Protein AF-A0A505H5B2-F1 (afdb_monomer_lite)

Foldseek 3Di:
DPDVVVVVVVVVVVVVVVVVVVVVVVVVVVVVVVVVVVVVVVVVVVVVVVVVVVVVVVVVVVVVVLVVVLVVLCPDPQVVLLVVLLVLLVVLLVVVVVLVVVQLVVVLVLLVVLVVPDDVVLLVVLVVLVVLLPVVVLVVLLVVLVVVLVVLLVVLVVVVVVCCVPPPPPPDDPVVVVVSCCVRVVSSVVSVVVSVVSVVVSVVSNVVSVPPCVNVVSQVVSCQAAVHRSSPDDSSDRPDDQFDDPCVVVVSVLSVVSSVCSSVSDGPVSRDQDDRGQTDQLVVGRHDPVSNVSSVVVNVPRVSHVVSPDDPPPPPDDDDDD

Radius of gyration: 45.09 Å; chains: 1; bounding box: 96×120×94 Å

Structure (mmCIF, N/CA/C/O backbone):
data_AF-A0A505H5B2-F1
#
_entry.id   AF-A0A505H5B2-F1
#
loop_
_atom_site.group_PDB
_atom_site.id
_atom_site.type_symbol
_atom_site.label_atom_id
_atom_site.label_alt_id
_atom_site.label_comp_id
_atom_site.label_asym_id
_atom_site.label_entity_id
_atom_site.label_seq_id
_atom_site.pdbx_PDB_ins_code
_atom_site.Cartn_x
_atom_site.Cartn_y
_atom_site.Cartn_z
_atom_site.occupancy
_atom_site.B_iso_or_equiv
_atom_site.auth_seq_id
_atom_site.auth_comp_id
_atom_site.auth_asym_id
_atom_site.auth_atom_id
_atom_site.pdbx_PDB_model_num
ATOM 1 N N . MET A 1 1 ? 22.032 97.135 46.145 1.00 54.41 1 MET A N 1
ATOM 2 C CA . MET A 1 1 ? 21.603 96.008 45.286 1.00 54.41 1 MET A CA 1
ATOM 3 C C . MET A 1 1 ? 21.346 94.733 46.110 1.00 54.41 1 MET A C 1
ATOM 5 O O . MET A 1 1 ? 21.994 93.730 45.866 1.00 54.41 1 MET A O 1
ATOM 9 N N . SER A 1 2 ? 20.424 94.726 47.089 1.00 53.97 2 SER A N 1
ATOM 10 C CA . SER A 1 2 ? 20.108 93.497 47.865 1.00 53.97 2 SER A CA 1
ATOM 11 C C . SER A 1 2 ? 18.613 93.160 47.985 1.00 53.97 2 SER A C 1
ATOM 13 O O . SER A 1 2 ? 18.275 92.094 48.484 1.00 53.97 2 SER A O 1
ATOM 15 N N . ASN A 1 3 ? 17.706 94.016 47.499 1.00 57.47 3 ASN A N 1
ATOM 16 C CA . ASN A 1 3 ? 16.265 93.850 47.739 1.00 57.47 3 ASN A CA 1
ATOM 17 C C . ASN A 1 3 ? 15.549 93.029 46.640 1.00 57.47 3 ASN A C 1
ATOM 19 O O . ASN A 1 3 ? 14.640 92.256 46.931 1.00 57.47 3 ASN A O 1
ATOM 23 N N . GLU A 1 4 ? 15.996 93.108 45.382 1.00 56.88 4 GLU A N 1
ATOM 24 C CA . GLU A 1 4 ? 15.405 92.304 44.293 1.00 56.88 4 GLU A CA 1
ATOM 25 C C . GLU A 1 4 ? 15.894 90.852 44.285 1.00 56.88 4 GLU A C 1
ATOM 27 O O . GLU A 1 4 ? 15.121 89.939 43.999 1.00 56.88 4 GLU A O 1
ATOM 32 N N . TYR A 1 5 ? 17.137 90.616 44.711 1.00 57.41 5 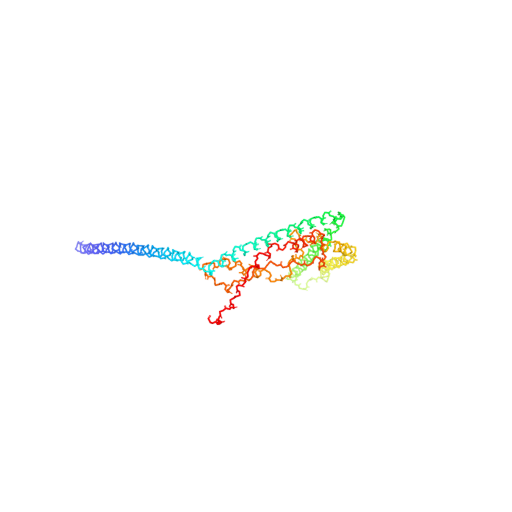TYR A N 1
ATOM 33 C CA . TYR A 1 5 ? 17.696 89.268 44.833 1.00 57.41 5 TYR A CA 1
ATOM 34 C C . TYR A 1 5 ? 16.990 88.450 45.929 1.00 57.41 5 TYR A C 1
ATOM 36 O O . TYR A 1 5 ? 16.749 87.257 45.764 1.00 57.41 5 TYR A O 1
ATOM 44 N N . PHE A 1 6 ? 16.576 89.102 47.022 1.00 62.81 6 PHE A N 1
ATOM 45 C CA . PHE A 1 6 ? 15.857 88.452 48.120 1.00 62.81 6 PHE A CA 1
ATOM 46 C C . PHE A 1 6 ? 14.419 88.066 47.734 1.00 62.81 6 PHE A C 1
ATOM 48 O O . PHE A 1 6 ? 13.949 86.985 48.083 1.00 62.81 6 PHE A O 1
ATOM 55 N N . LYS A 1 7 ? 13.727 88.906 46.950 1.00 66.56 7 LYS A N 1
ATOM 56 C CA . LYS A 1 7 ? 12.406 88.566 46.392 1.00 66.56 7 LYS A CA 1
ATOM 57 C C . LYS A 1 7 ? 12.480 87.443 45.357 1.00 66.56 7 LYS A C 1
ATOM 59 O O . LYS A 1 7 ? 11.612 86.574 45.359 1.00 66.56 7 LYS A O 1
ATOM 64 N N . ALA A 1 8 ? 13.507 87.441 44.506 1.00 63.06 8 ALA A N 1
ATOM 65 C CA . ALA A 1 8 ? 13.718 86.374 43.533 1.00 63.06 8 ALA A CA 1
ATOM 66 C C . ALA A 1 8 ? 14.018 85.033 44.223 1.00 63.06 8 ALA A C 1
ATOM 68 O O . ALA A 1 8 ? 13.376 84.039 43.898 1.00 63.06 8 ALA A O 1
ATOM 69 N N . MET A 1 9 ? 14.898 85.012 45.234 1.00 63.00 9 MET A N 1
ATOM 70 C CA . MET A 1 9 ? 15.177 83.794 46.010 1.00 63.00 9 MET A CA 1
ATOM 71 C C . MET A 1 9 ? 13.943 83.263 46.742 1.00 63.00 9 MET A C 1
ATOM 73 O O . MET A 1 9 ? 13.649 82.077 46.639 1.00 63.00 9 MET A O 1
ATOM 77 N N . LYS A 1 10 ? 13.162 84.130 47.397 1.00 70.56 10 LYS A N 1
ATOM 78 C CA . LYS A 1 10 ? 11.960 83.698 48.125 1.00 70.56 10 LYS A CA 1
ATOM 79 C C . LYS A 1 10 ? 10.877 83.118 47.204 1.00 70.56 10 LYS A C 1
ATOM 81 O O . LYS A 1 10 ? 10.153 82.210 47.597 1.00 70.56 10 LYS A O 1
ATOM 86 N N . ASN A 1 11 ? 10.768 83.616 45.971 1.00 70.25 11 ASN A N 1
ATOM 87 C CA . ASN A 1 11 ? 9.857 83.044 44.977 1.00 70.25 11 ASN A CA 1
ATOM 88 C C . ASN A 1 11 ? 10.351 81.696 44.433 1.00 70.25 11 ASN A C 1
ATOM 90 O O . ASN A 1 11 ? 9.527 80.822 44.178 1.00 70.25 11 ASN A O 1
ATOM 94 N N . VAL A 1 12 ? 11.665 81.513 44.275 1.00 67.75 12 VAL A N 1
ATOM 95 C CA . VAL A 1 12 ? 12.252 80.233 43.846 1.00 67.75 12 VAL A CA 1
ATOM 96 C C . VAL A 1 12 ? 12.084 79.162 44.924 1.00 67.75 12 VAL A C 1
ATOM 98 O O . VAL A 1 12 ? 11.691 78.047 44.604 1.00 67.75 12 VAL A O 1
ATOM 101 N N . GLU A 1 13 ? 12.298 79.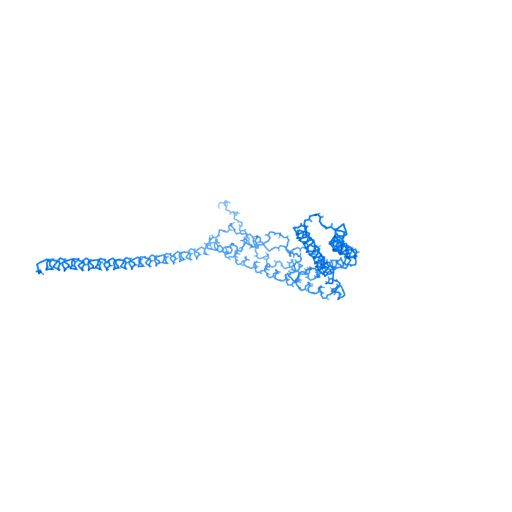509 46.193 1.00 70.50 13 GLU A N 1
ATOM 102 C CA . GLU A 1 13 ? 12.113 78.602 47.333 1.00 70.50 13 GLU A CA 1
ATOM 103 C C . GLU A 1 13 ? 10.645 78.159 47.459 1.00 70.50 13 GLU A C 1
ATOM 105 O O . GLU A 1 13 ? 10.359 76.964 47.532 1.00 70.50 13 GLU A O 1
ATOM 110 N N . ARG A 1 14 ? 9.700 79.096 47.302 1.00 72.00 14 ARG A N 1
ATOM 111 C CA . ARG A 1 14 ? 8.258 78.797 47.294 1.00 72.00 14 ARG A CA 1
ATOM 112 C C . ARG A 1 14 ? 7.841 77.900 46.123 1.00 72.00 14 ARG A C 1
ATOM 114 O O . ARG A 1 14 ? 7.031 76.999 46.300 1.00 72.00 14 ARG A O 1
ATOM 121 N N . LEU A 1 15 ? 8.404 78.116 44.931 1.00 68.25 15 LEU A N 1
ATOM 122 C CA . LEU A 1 15 ? 8.159 77.259 43.763 1.00 68.25 15 LEU A CA 1
ATOM 123 C C . LEU A 1 15 ? 8.806 75.873 43.918 1.00 68.25 15 LEU A C 1
ATOM 125 O O . LEU A 1 15 ? 8.265 74.879 43.427 1.00 68.25 15 LEU A O 1
ATOM 129 N N . SER A 1 16 ? 9.944 75.775 44.612 1.00 69.12 16 SER A N 1
ATOM 130 C CA . SER A 1 16 ? 10.556 74.482 44.935 1.00 69.12 16 SER A CA 1
ATOM 131 C C . SER A 1 16 ? 9.753 73.698 45.971 1.00 69.12 16 SER A C 1
ATOM 133 O O . SER A 1 16 ? 9.625 72.486 45.841 1.00 69.12 16 SER A O 1
ATOM 135 N N . GLU A 1 17 ? 9.148 74.379 46.946 1.00 75.19 17 GLU A N 1
ATOM 136 C CA . GLU A 1 17 ? 8.265 73.752 47.932 1.00 75.19 17 GLU A CA 1
ATOM 137 C C . GLU A 1 17 ? 6.956 73.282 47.283 1.00 75.19 17 GLU A C 1
ATOM 139 O O . GLU A 1 17 ? 6.598 72.114 47.421 1.00 75.19 17 GLU A O 1
ATOM 144 N N . GLU A 1 18 ? 6.305 74.128 46.474 1.00 74.50 18 GLU A N 1
ATOM 145 C CA . GLU A 1 18 ? 5.085 73.757 45.736 1.00 74.50 18 GLU A CA 1
ATOM 146 C C . GLU A 1 18 ? 5.336 72.575 44.775 1.00 74.50 18 GLU A C 1
ATOM 148 O O . GLU A 1 18 ? 4.510 71.667 44.666 1.00 74.50 18 GLU A O 1
ATOM 153 N N . SER A 1 19 ? 6.495 72.527 44.106 1.00 62.69 19 SER A N 1
ATOM 154 C CA . SER A 1 19 ? 6.847 71.395 43.233 1.00 62.69 19 SER A CA 1
ATOM 155 C C . SER A 1 19 ? 7.227 70.126 44.006 1.00 62.69 19 SER A C 1
ATOM 157 O O . SER A 1 19 ? 6.889 69.024 43.565 1.00 62.69 19 SER A O 1
ATOM 159 N N . ALA A 1 20 ? 7.871 70.243 45.171 1.00 70.38 20 ALA A N 1
ATOM 160 C CA . ALA A 1 20 ? 8.159 69.104 46.041 1.00 70.38 20 ALA A CA 1
ATOM 161 C C . ALA A 1 20 ? 6.875 68.483 46.617 1.00 70.38 20 ALA A C 1
ATOM 163 O O . ALA A 1 20 ? 6.750 67.255 46.649 1.00 70.38 20 ALA A O 1
ATOM 164 N N . GLU A 1 21 ? 5.897 69.305 47.003 1.00 74.50 21 GLU A N 1
ATOM 165 C CA . GLU A 1 21 ? 4.582 68.841 47.459 1.00 74.50 21 GLU A CA 1
ATOM 166 C C . GLU A 1 21 ? 3.800 68.149 46.334 1.00 74.50 21 GLU A C 1
ATOM 168 O O . GLU A 1 21 ? 3.291 67.042 46.533 1.00 74.50 21 GLU A O 1
ATOM 173 N N . GLN A 1 22 ? 3.796 68.714 45.122 1.00 67.00 22 GLN A N 1
ATOM 174 C CA . GLN A 1 22 ? 3.167 68.080 43.957 1.00 67.00 22 GLN A CA 1
ATOM 175 C C . GLN A 1 22 ? 3.803 66.726 43.611 1.00 67.00 22 GLN A C 1
ATOM 177 O O . GLN A 1 22 ? 3.098 65.759 43.318 1.00 67.00 22 GLN A O 1
ATOM 182 N N . LEU A 1 23 ? 5.132 66.606 43.686 1.00 64.88 23 LEU A N 1
ATOM 183 C CA . LEU A 1 23 ? 5.825 65.333 43.460 1.00 64.88 23 LEU A CA 1
ATOM 184 C C . LEU A 1 23 ? 5.530 64.302 44.558 1.00 64.88 23 LEU A C 1
ATOM 186 O O . LEU A 1 23 ? 5.417 63.106 44.268 1.00 64.88 23 LEU A O 1
ATOM 190 N N . ALA A 1 24 ? 5.387 64.735 45.812 1.00 71.94 24 ALA A N 1
ATOM 191 C CA . ALA A 1 24 ? 4.989 63.862 46.912 1.00 71.94 24 ALA A CA 1
ATOM 192 C C . ALA A 1 24 ? 3.551 63.346 46.731 1.00 71.94 24 ALA A C 1
ATOM 194 O O . ALA A 1 24 ? 3.287 62.159 46.954 1.00 71.94 24 ALA A O 1
ATOM 195 N N . GLU A 1 25 ? 2.642 64.198 46.259 1.00 69.75 25 GLU A N 1
ATOM 196 C CA . GLU A 1 25 ? 1.255 63.836 45.975 1.00 69.75 25 GLU A CA 1
ATOM 197 C C . GLU A 1 25 ? 1.137 62.883 44.777 1.00 69.75 25 GLU A C 1
ATOM 199 O O . GLU A 1 25 ? 0.499 61.835 44.894 1.00 69.75 25 GLU A O 1
ATOM 204 N N . ILE A 1 26 ? 1.853 63.143 43.676 1.00 64.38 26 ILE A N 1
ATOM 205 C CA . ILE A 1 26 ? 1.931 62.231 42.520 1.00 64.38 26 ILE A CA 1
ATOM 206 C C . ILE A 1 26 ? 2.481 60.861 42.943 1.00 64.38 26 ILE A C 1
ATOM 208 O O . ILE A 1 26 ? 1.931 59.821 42.572 1.00 64.38 26 ILE A O 1
ATOM 212 N N . ASN A 1 27 ? 3.531 60.828 43.771 1.00 65.25 27 ASN A N 1
ATOM 213 C CA . ASN A 1 27 ? 4.079 59.576 44.298 1.00 65.25 27 ASN A CA 1
ATOM 214 C C . ASN A 1 27 ? 3.091 58.834 45.206 1.00 65.25 27 ASN A C 1
ATOM 216 O O . ASN A 1 27 ? 3.052 57.600 45.199 1.00 65.25 27 ASN A O 1
ATOM 220 N N . ARG A 1 28 ? 2.275 59.554 45.981 1.00 71.00 28 ARG A N 1
ATOM 221 C CA . ARG A 1 28 ? 1.236 58.960 46.830 1.00 71.00 28 ARG A CA 1
ATOM 222 C C . ARG A 1 28 ? 0.101 58.373 45.992 1.00 71.00 28 ARG A C 1
ATOM 224 O O . ARG A 1 28 ? -0.291 57.234 46.236 1.00 71.00 28 ARG A O 1
ATOM 231 N N . VAL A 1 29 ? -0.371 59.096 44.978 1.00 69.00 29 VAL A N 1
ATOM 232 C CA . VAL A 1 29 ? -1.408 58.629 44.045 1.00 69.00 29 VAL A CA 1
ATOM 233 C C . VAL A 1 29 ? -0.922 57.414 43.250 1.00 69.00 29 VAL A C 1
ATOM 235 O O . VAL A 1 29 ? -1.633 56.416 43.167 1.00 69.00 29 VAL A O 1
ATOM 238 N N . ASN A 1 30 ? 0.322 57.419 42.762 1.00 64.62 30 ASN A N 1
ATOM 239 C CA . ASN A 1 30 ? 0.908 56.268 42.067 1.00 64.62 30 ASN A CA 1
ATOM 240 C C . ASN A 1 30 ? 1.040 55.032 42.971 1.00 64.62 30 ASN A C 1
ATOM 242 O O . ASN A 1 30 ? 0.767 53.915 42.525 1.00 64.62 30 ASN A O 1
ATOM 246 N N . LYS A 1 31 ? 1.402 55.204 44.251 1.00 68.06 31 LYS A N 1
ATOM 247 C CA . LYS A 1 31 ? 1.419 54.109 45.240 1.00 68.06 31 LYS A CA 1
ATOM 248 C C . LYS A 1 31 ? 0.018 53.558 45.522 1.00 68.06 31 LYS A C 1
ATOM 250 O O . LYS A 1 31 ? -0.153 52.348 45.609 1.00 68.06 31 LYS A O 1
ATOM 255 N N . ILE A 1 32 ? -0.991 54.421 45.623 1.00 70.56 32 ILE A N 1
ATOM 256 C CA . ILE A 1 32 ? -2.383 53.995 45.828 1.00 70.56 32 ILE A CA 1
ATOM 257 C C . ILE A 1 32 ? -2.900 53.245 44.594 1.00 70.56 32 ILE A C 1
ATOM 259 O O . ILE A 1 32 ? -3.467 52.166 44.740 1.00 70.56 32 ILE A O 1
ATOM 263 N N . ASN A 1 33 ? -2.629 53.747 43.388 1.00 65.12 33 ASN A N 1
ATOM 264 C CA . ASN A 1 33 ? -3.027 53.097 42.138 1.00 65.12 33 ASN A CA 1
ATOM 265 C C . ASN A 1 33 ? -2.322 51.748 41.939 1.00 65.12 33 ASN A C 1
ATOM 267 O O . ASN A 1 33 ? -2.952 50.784 41.518 1.00 65.12 33 ASN A O 1
ATOM 271 N N . THR A 1 34 ? -1.035 51.636 42.281 1.00 68.06 34 THR A N 1
ATOM 272 C CA . THR A 1 34 ? -0.310 50.353 42.207 1.00 68.06 34 THR A CA 1
ATOM 273 C C . THR A 1 34 ? -0.827 49.340 43.225 1.00 68.06 34 THR A C 1
ATOM 275 O O . THR A 1 34 ? -1.055 48.192 42.856 1.00 68.06 34 THR A O 1
ATOM 278 N N . VAL A 1 35 ? -1.098 49.746 44.469 1.00 69.38 35 VAL A N 1
ATOM 279 C CA . VAL A 1 35 ? -1.713 48.863 45.476 1.00 69.38 35 VAL A CA 1
ATOM 280 C C . VAL A 1 35 ? -3.134 48.458 45.073 1.00 69.38 35 VAL A C 1
ATOM 282 O O . VAL A 1 35 ? -3.480 47.286 45.196 1.00 69.38 35 VAL A O 1
ATOM 285 N N . ALA A 1 36 ? -3.937 49.378 44.534 1.00 71.19 36 ALA A N 1
ATOM 286 C CA . ALA A 1 36 ? -5.279 49.085 44.033 1.00 71.19 36 ALA A CA 1
ATOM 287 C C . ALA A 1 36 ? -5.247 48.119 42.838 1.00 71.19 36 ALA A C 1
ATOM 289 O O . ALA A 1 36 ? -6.028 47.172 42.804 1.00 71.19 36 ALA A O 1
ATOM 290 N N . ASN A 1 37 ? -4.303 48.290 41.908 1.00 73.50 37 ASN A N 1
ATOM 291 C CA . ASN A 1 37 ? -4.116 47.390 40.768 1.00 73.50 37 ASN A CA 1
ATOM 292 C C . ASN A 1 37 ? -3.637 45.999 41.203 1.00 73.50 37 ASN A C 1
ATOM 294 O O . ASN A 1 37 ? -4.123 45.000 40.682 1.00 73.50 37 ASN A O 1
ATOM 298 N N . VAL A 1 38 ? -2.730 45.907 42.183 1.00 74.06 38 VAL A N 1
ATOM 299 C CA . VAL A 1 38 ? -2.294 44.620 42.754 1.00 74.06 38 VAL A CA 1
ATOM 300 C C . VAL A 1 38 ? -3.439 43.947 43.514 1.00 74.06 38 VAL A C 1
ATOM 302 O O . VAL A 1 38 ? -3.655 42.750 43.347 1.00 74.06 38 VAL A O 1
ATOM 305 N N . ALA A 1 39 ? -4.221 44.693 44.296 1.00 72.25 39 ALA A N 1
ATOM 306 C CA . ALA A 1 39 ? -5.394 44.161 44.989 1.00 72.25 39 ALA A CA 1
ATOM 307 C C . ALA A 1 39 ? -6.479 43.689 44.005 1.00 72.25 39 ALA A C 1
ATOM 309 O O . ALA A 1 39 ? -7.057 42.620 44.197 1.00 72.25 39 ALA A O 1
ATOM 310 N N . ALA A 1 40 ? -6.715 44.436 42.923 1.00 73.25 40 ALA A N 1
ATOM 311 C CA . ALA A 1 40 ? -7.606 44.033 41.839 1.00 73.25 40 ALA A CA 1
ATOM 312 C C . ALA A 1 40 ? -7.088 42.775 41.125 1.00 73.25 40 ALA A C 1
ATOM 314 O O . ALA A 1 40 ? -7.862 41.848 40.903 1.00 73.25 40 ALA A O 1
ATOM 315 N N . ALA A 1 41 ? -5.782 42.688 40.850 1.00 74.56 41 ALA A N 1
ATOM 316 C CA . ALA A 1 41 ? -5.158 41.510 40.252 1.00 74.56 41 ALA A CA 1
ATOM 317 C C . ALA A 1 41 ? -5.276 40.272 41.158 1.00 74.56 41 ALA A C 1
ATOM 319 O O . ALA A 1 41 ? -5.675 39.210 40.686 1.00 74.56 41 ALA A O 1
ATOM 320 N N . VAL A 1 42 ? -5.022 40.404 42.464 1.00 80.25 42 VAL A N 1
ATOM 321 C CA . VAL A 1 42 ? -5.166 39.312 43.447 1.00 80.25 42 VAL A CA 1
ATOM 322 C C . VAL A 1 42 ? -6.628 38.888 43.619 1.00 80.25 42 VAL A C 1
ATOM 324 O O . VAL A 1 42 ? -6.919 37.699 43.734 1.00 80.25 42 VAL A O 1
ATOM 327 N N . ASN A 1 43 ? -7.574 39.828 43.607 1.00 78.56 43 ASN A N 1
ATOM 328 C CA . ASN A 1 43 ? -8.996 39.486 43.645 1.00 78.56 43 ASN A CA 1
ATOM 329 C C . ASN A 1 43 ? -9.449 38.809 42.346 1.00 78.56 43 ASN A C 1
ATOM 331 O O . ASN A 1 43 ? -10.180 37.823 42.406 1.00 78.56 43 ASN A O 1
ATOM 335 N N . SER A 1 44 ? -8.969 39.274 41.189 1.00 79.19 44 SER A N 1
ATOM 336 C CA . SER A 1 44 ? -9.259 38.646 39.897 1.00 79.19 44 SER A CA 1
ATOM 337 C C . SER A 1 44 ? -8.670 37.235 39.800 1.00 79.19 44 SER A C 1
ATOM 339 O O . SER A 1 44 ? -9.352 36.324 39.346 1.00 79.19 44 SER A O 1
ATOM 341 N N . SER A 1 45 ? -7.455 37.004 40.314 1.00 77.94 45 SER A N 1
ATOM 342 C CA . SER A 1 45 ? -6.834 35.677 40.303 1.00 77.94 45 SER A CA 1
ATOM 343 C C . SER A 1 45 ? -7.546 34.704 41.239 1.00 77.94 45 SER A C 1
ATOM 345 O O . SER A 1 45 ? -7.747 33.550 40.874 1.00 77.94 45 SER A O 1
ATOM 347 N N . ARG A 1 46 ? -8.012 35.168 42.407 1.00 82.88 46 ARG A N 1
ATOM 348 C CA . ARG A 1 46 ? -8.874 34.374 43.297 1.00 82.88 46 ARG A CA 1
ATOM 349 C C . ARG A 1 46 ? -10.208 34.029 42.645 1.00 82.88 46 ARG A C 1
ATOM 351 O O . ARG A 1 46 ? -10.658 32.899 42.779 1.00 82.88 46 ARG A O 1
ATOM 358 N N . GLN A 1 47 ? -10.828 34.968 41.933 1.00 82.31 47 GLN A N 1
ATOM 359 C CA . GLN A 1 47 ? -12.065 34.699 41.198 1.00 82.31 47 GLN A CA 1
ATOM 360 C C . GLN A 1 47 ? -11.853 33.664 40.090 1.00 82.31 47 GLN A C 1
ATOM 362 O O . GLN A 1 47 ? -12.647 32.736 39.987 1.00 82.31 47 GLN A O 1
ATOM 367 N N . VAL A 1 48 ? -10.763 33.765 39.323 1.00 87.56 48 VAL A N 1
ATOM 368 C CA . VAL A 1 48 ? -10.413 32.772 38.293 1.00 87.56 48 VAL A CA 1
ATOM 369 C C . VAL A 1 48 ? -10.125 31.403 38.912 1.00 87.56 48 VAL A C 1
ATOM 371 O O . VAL A 1 48 ? -10.607 30.399 38.401 1.00 87.56 48 VAL A O 1
ATOM 374 N N . ALA A 1 49 ? -9.392 31.346 40.028 1.00 85.50 49 ALA A N 1
ATOM 375 C CA . ALA A 1 49 ? -9.108 30.091 40.724 1.00 85.50 49 ALA A CA 1
ATOM 376 C C . ALA A 1 49 ? -10.387 29.427 41.259 1.00 85.50 49 ALA A C 1
ATOM 378 O O . ALA A 1 49 ? -10.585 28.236 41.048 1.00 85.50 49 ALA A O 1
ATOM 379 N N . MET A 1 50 ? -11.290 30.202 41.870 1.00 87.06 50 MET A N 1
ATOM 380 C CA . MET A 1 50 ? -12.587 29.692 42.332 1.00 87.06 50 MET A CA 1
ATOM 381 C C . MET A 1 50 ? -13.472 29.223 41.169 1.00 87.06 50 MET A C 1
ATOM 383 O O . MET A 1 50 ? -14.136 28.200 41.289 1.00 87.06 50 MET A O 1
ATOM 387 N N . GLN A 1 51 ? -13.479 29.933 40.036 1.00 88.88 51 GLN A N 1
ATOM 388 C CA . GLN A 1 51 ? -14.206 29.497 38.836 1.00 88.88 51 GLN A CA 1
ATOM 389 C C . GLN A 1 51 ? -13.622 28.207 38.250 1.00 88.88 51 GLN A C 1
ATOM 391 O O . GLN A 1 51 ? -14.375 27.328 37.837 1.00 88.88 51 GLN A O 1
ATOM 396 N N . ALA A 1 52 ? -12.294 28.076 38.227 1.00 89.25 52 ALA A N 1
ATOM 397 C CA . ALA A 1 52 ? -11.627 26.865 37.765 1.00 89.25 52 ALA A CA 1
ATOM 398 C C . ALA A 1 52 ? -11.959 25.662 38.662 1.00 89.25 52 ALA A C 1
ATOM 400 O O . ALA A 1 52 ? -12.290 24.599 38.145 1.00 89.25 52 ALA A O 1
ATOM 401 N N . GLU A 1 53 ? -11.948 25.850 39.984 1.00 90.56 53 GLU A N 1
ATOM 402 C CA . GLU A 1 53 ? -12.318 24.817 40.957 1.00 90.56 53 GLU A CA 1
ATOM 403 C C . GLU A 1 53 ? -13.793 24.407 40.822 1.00 90.56 53 GLU A C 1
ATOM 405 O O . GLU A 1 53 ? -14.110 23.219 40.812 1.00 90.56 53 GLU A O 1
ATOM 410 N N . GLN A 1 54 ? -14.706 25.368 40.641 1.00 90.75 54 GLN A N 1
ATOM 411 C CA . GLN A 1 54 ? -16.121 25.074 40.384 1.00 90.75 54 GLN A CA 1
ATOM 412 C C . GLN A 1 54 ? -16.311 24.260 39.104 1.00 90.75 54 GLN A C 1
ATOM 414 O O . GLN A 1 54 ? -17.034 23.266 39.111 1.00 90.75 54 GLN A O 1
ATOM 419 N N . LEU A 1 55 ? -15.622 24.635 38.027 1.00 92.88 55 LEU A N 1
ATOM 420 C CA . LEU A 1 55 ? -15.698 23.931 36.752 1.00 92.88 55 LEU A CA 1
ATOM 421 C C . LEU A 1 55 ? -15.097 22.519 36.834 1.00 92.88 55 LEU A C 1
ATOM 423 O O . LEU A 1 55 ? -15.586 21.593 36.187 1.00 92.88 55 LEU A O 1
ATOM 427 N N . GLU A 1 56 ? -14.055 22.327 37.640 1.00 91.31 56 GLU A N 1
ATOM 428 C CA . GLU A 1 56 ? -13.485 21.006 37.903 1.00 91.31 56 GLU A CA 1
ATOM 429 C C . GLU A 1 56 ? -14.454 20.117 38.693 1.00 91.31 56 GLU A C 1
ATOM 431 O O . GLU A 1 56 ? -14.690 18.970 38.310 1.00 91.31 56 GLU A O 1
ATOM 436 N N . LEU A 1 57 ? -15.095 20.659 39.732 1.00 92.94 57 LEU A N 1
ATOM 437 C CA . LEU A 1 57 ? -16.131 19.951 40.489 1.00 92.94 57 LEU A CA 1
ATOM 438 C C . LEU A 1 57 ? -17.340 19.591 39.615 1.00 92.94 57 LEU A C 1
ATOM 440 O O . LEU A 1 57 ? -17.884 18.492 39.736 1.00 92.94 57 LEU A O 1
ATOM 444 N N . GLU A 1 58 ? -17.761 20.487 38.721 1.00 92.44 58 GLU A N 1
ATOM 445 C CA . GLU A 1 58 ? -18.831 20.215 37.756 1.00 92.44 58 GLU A CA 1
ATOM 446 C C . GLU A 1 58 ? -18.458 19.080 36.797 1.00 92.44 58 GLU A C 1
ATOM 448 O O . GLU A 1 58 ? -19.269 18.181 36.568 1.00 92.44 58 GLU A O 1
ATOM 453 N N . ARG A 1 59 ? -17.218 19.060 36.293 1.00 90.75 59 ARG A N 1
ATOM 454 C CA . ARG A 1 59 ? -16.718 17.959 35.455 1.00 90.75 59 ARG A CA 1
ATOM 455 C C . ARG A 1 59 ? -16.722 16.629 36.200 1.00 90.75 59 ARG A C 1
ATOM 457 O O . ARG A 1 59 ? -17.241 15.652 35.665 1.00 90.75 59 ARG A O 1
ATOM 464 N N . GLN A 1 60 ? -16.218 16.603 37.434 1.00 93.38 60 GLN A N 1
ATOM 465 C CA . GLN A 1 60 ? -16.197 15.388 38.256 1.00 93.38 60 GLN A CA 1
ATOM 466 C C . GLN A 1 60 ? -17.611 14.851 38.513 1.00 93.38 60 GLN A C 1
ATOM 468 O O . GLN A 1 60 ? -17.846 13.646 38.415 1.00 93.38 60 GLN A O 1
ATOM 473 N N . ARG A 1 61 ? -18.583 15.732 38.790 1.00 91.81 61 ARG A N 1
ATOM 474 C CA . ARG A 1 61 ? -19.992 15.335 38.947 1.00 91.81 61 ARG A CA 1
ATOM 475 C C . ARG A 1 61 ? -20.572 14.775 37.651 1.00 91.81 61 ARG A C 1
ATOM 477 O O . ARG A 1 61 ? -21.172 13.705 37.679 1.00 91.81 61 ARG A O 1
ATOM 484 N N . ALA A 1 62 ? -20.339 15.443 36.522 1.00 89.38 62 ALA A N 1
ATOM 485 C CA . ALA A 1 62 ? -20.812 14.985 35.217 1.00 89.38 62 ALA A CA 1
ATOM 486 C C . ALA A 1 62 ? -20.190 13.639 34.798 1.00 89.38 62 ALA A C 1
ATOM 488 O O . ALA A 1 62 ? -20.816 12.850 34.092 1.00 89.38 62 ALA A O 1
ATOM 489 N N . GLU A 1 63 ? -18.951 13.352 35.200 1.00 88.81 63 GLU A N 1
ATOM 490 C CA . GLU A 1 63 ? -18.314 12.044 35.000 1.00 88.81 63 GLU A CA 1
ATOM 491 C C . GLU A 1 63 ? -18.918 10.968 35.909 1.00 88.81 63 GLU A C 1
ATOM 493 O O . GLU A 1 63 ? -19.270 9.891 35.428 1.00 88.81 63 GLU A O 1
ATOM 498 N N . ALA A 1 64 ? -19.116 11.264 37.197 1.00 90.81 64 ALA A N 1
ATOM 499 C CA . ALA A 1 64 ? -19.745 10.338 38.137 1.00 90.81 64 ALA A CA 1
ATOM 500 C C . ALA A 1 64 ? -21.183 9.977 37.723 1.00 90.81 64 ALA A C 1
ATOM 502 O O . ALA A 1 64 ? -21.560 8.804 37.750 1.00 90.81 64 ALA A O 1
ATOM 503 N N . GLU A 1 65 ? -21.970 10.962 37.280 1.00 90.62 65 GLU A N 1
ATOM 504 C CA . GLU A 1 65 ? -23.322 10.747 36.757 1.00 90.62 65 GLU A CA 1
ATOM 505 C C . GLU A 1 65 ? -23.315 9.888 35.491 1.00 90.62 65 GLU A C 1
ATOM 507 O O . GLU A 1 65 ? -24.107 8.949 35.389 1.00 90.62 65 GLU A O 1
ATOM 512 N N . ARG A 1 66 ? -22.390 10.141 34.555 1.00 87.25 66 ARG A N 1
ATOM 513 C CA . ARG A 1 66 ? -22.232 9.313 33.350 1.00 87.25 66 ARG A CA 1
ATOM 514 C C . ARG A 1 66 ? -21.883 7.868 33.693 1.00 87.25 66 ARG A C 1
ATOM 516 O O . ARG A 1 66 ? -22.520 6.948 33.181 1.00 87.25 66 ARG A O 1
ATOM 523 N N . HIS A 1 67 ? -20.933 7.648 34.601 1.00 88.44 67 HIS A N 1
ATOM 524 C CA . HIS A 1 67 ? -20.582 6.302 35.058 1.00 88.44 67 HIS A CA 1
ATOM 525 C C . HIS A 1 67 ? -21.760 5.591 35.727 1.00 88.44 67 HIS A C 1
ATOM 527 O O . HIS A 1 67 ? -21.991 4.407 35.470 1.00 88.44 67 HIS A O 1
ATOM 533 N N . TYR A 1 68 ? -22.534 6.309 36.543 1.00 90.38 68 TYR A N 1
ATOM 534 C CA . TYR A 1 68 ? -23.738 5.767 37.158 1.00 90.38 68 TYR A CA 1
ATOM 535 C C . TYR A 1 68 ? -24.779 5.367 36.103 1.00 90.38 68 TYR A C 1
ATOM 537 O O . TYR A 1 68 ? -25.229 4.219 36.107 1.00 90.38 68 TYR A O 1
ATOM 545 N N . GLN A 1 69 ? -25.102 6.255 35.157 1.00 89.06 69 GLN A N 1
ATOM 546 C CA . GLN A 1 69 ? -26.048 5.978 34.069 1.00 89.06 69 GLN A CA 1
ATOM 547 C C . GLN A 1 69 ? -25.625 4.764 33.239 1.00 89.06 69 GLN A C 1
ATOM 549 O O . GLN A 1 69 ? -26.440 3.875 32.995 1.00 89.06 69 GLN A O 1
ATOM 554 N N . LEU A 1 70 ? -24.342 4.673 32.885 1.00 88.75 70 LEU A N 1
ATOM 555 C CA . LEU A 1 70 ? -23.795 3.524 32.169 1.00 88.75 70 LEU A CA 1
ATOM 556 C C . LEU A 1 70 ? -23.928 2.233 32.989 1.00 88.75 70 LEU A C 1
ATOM 558 O O . LEU A 1 70 ? -24.355 1.206 32.462 1.00 88.75 70 LEU A O 1
ATOM 562 N N . SER A 1 71 ? -23.603 2.268 34.285 1.00 88.88 71 SER A N 1
ATOM 563 C CA . SER A 1 71 ? -23.716 1.094 35.160 1.00 88.88 71 SER A CA 1
ATOM 564 C C . SER A 1 71 ? -25.158 0.597 35.305 1.00 88.88 71 SER A C 1
ATOM 566 O O . SER A 1 71 ? -25.388 -0.613 35.333 1.00 88.88 71 SER A O 1
ATOM 568 N N . MET A 1 72 ? -26.126 1.516 35.329 1.00 91.94 72 MET A N 1
ATOM 569 C CA . MET A 1 72 ? -27.554 1.205 35.368 1.00 91.94 72 MET A CA 1
ATOM 570 C C . MET A 1 72 ? -28.029 0.646 34.028 1.00 91.94 72 MET A C 1
ATOM 572 O O . MET A 1 72 ? -28.703 -0.381 33.984 1.00 91.94 72 MET A O 1
ATOM 576 N N . TRP A 1 73 ? -27.622 1.270 32.923 1.00 90.56 73 TRP A N 1
ATOM 577 C CA . TRP A 1 73 ? -27.965 0.815 31.581 1.00 90.56 73 TRP A CA 1
ATOM 578 C C . TRP A 1 73 ? -27.441 -0.597 31.298 1.00 90.56 73 TRP A C 1
ATOM 580 O O . TRP A 1 73 ? -28.180 -1.424 30.772 1.00 90.56 73 TRP A O 1
ATOM 590 N N . ARG A 1 74 ? -26.227 -0.937 31.748 1.00 88.62 74 ARG A N 1
ATOM 591 C CA . ARG A 1 74 ? -25.661 -2.300 31.660 1.00 88.62 74 ARG A CA 1
ATOM 592 C C . ARG A 1 74 ? -26.547 -3.383 32.283 1.00 88.62 74 ARG A C 1
ATOM 594 O O . ARG A 1 74 ? -26.492 -4.536 31.860 1.00 88.62 74 ARG A O 1
ATOM 601 N N . GLN A 1 75 ? -27.350 -3.030 33.285 1.00 91.50 75 GLN A N 1
ATOM 602 C CA . GLN A 1 75 ? -28.269 -3.952 33.956 1.00 91.50 75 GLN A CA 1
ATOM 603 C C . GLN A 1 75 ? -29.607 -4.109 33.216 1.00 91.50 75 GLN A C 1
ATOM 605 O O . GLN A 1 75 ? -30.389 -5.002 33.548 1.00 91.50 75 GLN A O 1
ATOM 610 N N . THR A 1 76 ? -29.884 -3.287 32.203 1.00 92.12 76 THR A N 1
ATOM 611 C CA . THR A 1 76 ? -31.071 -3.427 31.346 1.00 92.12 76 THR A CA 1
ATOM 612 C C . THR A 1 76 ? -30.906 -4.579 30.348 1.00 92.12 76 THR A C 1
ATOM 614 O O . THR A 1 76 ? -29.808 -5.111 30.161 1.00 92.12 76 THR A O 1
ATOM 617 N N . ALA A 1 77 ? -32.003 -5.011 29.718 1.00 89.50 77 ALA A N 1
ATOM 618 C CA . ALA A 1 77 ? -31.942 -6.017 28.656 1.00 89.50 77 ALA A CA 1
ATOM 619 C C . ALA A 1 77 ? -31.113 -5.521 27.459 1.00 89.50 77 ALA A C 1
ATOM 621 O O . ALA A 1 77 ? -30.251 -6.252 26.972 1.00 89.50 77 ALA A O 1
ATOM 622 N N . ASP A 1 78 ? -31.309 -4.260 27.077 1.00 88.06 78 ASP A N 1
ATOM 623 C CA . ASP A 1 78 ? -30.614 -3.607 25.969 1.00 88.06 78 ASP A CA 1
ATOM 624 C C . ASP A 1 78 ? -29.112 -3.496 26.224 1.00 88.06 78 ASP A C 1
ATOM 626 O O . ASP A 1 78 ? -28.307 -3.872 25.372 1.00 88.06 78 ASP A O 1
ATOM 630 N N . GLY A 1 79 ? -28.729 -3.072 27.432 1.00 89.75 79 GLY A N 1
ATOM 631 C CA . GLY A 1 79 ? -27.330 -3.032 27.843 1.00 89.75 79 GLY A CA 1
ATOM 632 C C . GLY A 1 79 ? -26.680 -4.413 27.769 1.00 89.75 79 GLY A C 1
ATOM 633 O O . GLY A 1 79 ? -25.622 -4.563 27.163 1.00 89.75 79 GLY A O 1
ATOM 634 N N . ARG A 1 80 ? -27.323 -5.461 28.301 1.00 90.25 80 ARG A N 1
ATOM 635 C CA . ARG A 1 80 ? -26.789 -6.833 28.196 1.00 90.25 80 ARG A CA 1
ATOM 636 C C . ARG A 1 80 ? -26.616 -7.286 26.745 1.00 90.25 80 ARG A C 1
ATOM 638 O O . ARG A 1 80 ? -25.571 -7.849 26.420 1.00 90.25 80 ARG A O 1
ATOM 645 N N . ALA A 1 81 ? -27.606 -7.026 25.889 1.00 89.12 81 ALA A N 1
ATOM 646 C CA . ALA A 1 81 ? -27.545 -7.365 24.469 1.00 89.12 81 ALA A CA 1
ATOM 647 C C . ALA A 1 81 ? -26.394 -6.633 23.763 1.00 89.12 81 ALA A C 1
ATOM 649 O O . ALA A 1 81 ? -25.630 -7.258 23.027 1.00 89.12 81 ALA A O 1
ATOM 650 N N . TYR A 1 82 ? -26.206 -5.341 24.048 1.00 91.75 82 TYR A N 1
ATOM 651 C CA . TYR A 1 82 ? -25.079 -4.570 23.531 1.00 91.75 82 TYR A CA 1
ATOM 652 C C . TYR A 1 82 ? -23.731 -5.134 23.981 1.00 91.75 82 TYR A C 1
ATOM 654 O O . TYR A 1 82 ? -22.841 -5.282 23.155 1.00 91.75 82 TYR A O 1
ATOM 662 N N . PHE A 1 83 ? -23.554 -5.474 25.260 1.00 90.19 83 PHE A N 1
ATOM 663 C CA . PHE A 1 83 ? -22.275 -6.011 25.742 1.00 90.19 83 PHE A CA 1
ATOM 664 C C . PHE A 1 83 ? -21.947 -7.375 25.142 1.00 90.19 83 PHE A C 1
ATOM 666 O O . PHE A 1 83 ? -20.787 -7.643 24.825 1.00 90.19 83 PHE A O 1
ATOM 673 N N . GLN A 1 84 ? -22.960 -8.218 24.947 1.00 90.94 84 GLN A N 1
ATOM 674 C CA . GLN A 1 84 ? -22.794 -9.474 24.229 1.00 90.94 84 GLN A CA 1
ATOM 675 C C . GLN A 1 84 ? -22.382 -9.218 22.773 1.00 90.94 84 GLN A C 1
ATOM 677 O O . GLN A 1 84 ? -21.376 -9.761 22.318 1.00 90.94 84 GLN A O 1
ATOM 682 N N . TRP A 1 85 ? -23.095 -8.325 22.079 1.00 93.38 85 TRP A N 1
ATOM 683 C CA . TRP A 1 85 ? -22.751 -7.900 20.723 1.00 93.38 85 TRP A CA 1
ATOM 684 C C . TRP A 1 85 ? -21.334 -7.316 20.647 1.00 93.38 85 TRP A C 1
ATOM 686 O O . TRP A 1 85 ? -20.569 -7.711 19.777 1.00 93.38 85 TRP A O 1
ATOM 696 N N . LYS A 1 86 ?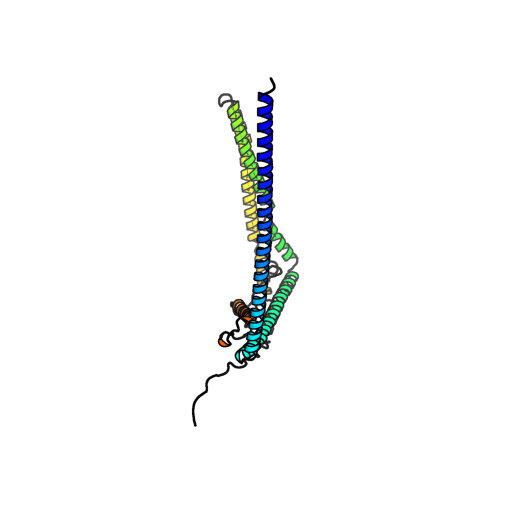 -20.940 -6.443 21.580 1.00 92.75 86 LYS A N 1
ATOM 697 C CA . LYS A 1 86 ? -19.611 -5.819 21.643 1.00 92.75 86 LYS A CA 1
ATOM 698 C C . LYS A 1 86 ? -18.516 -6.871 21.799 1.00 92.75 86 LYS A C 1
ATOM 700 O O . LYS A 1 86 ? -17.543 -6.835 21.054 1.00 92.75 86 LYS A O 1
ATOM 705 N N . ALA A 1 87 ? -18.693 -7.838 22.700 1.00 92.44 87 ALA A N 1
ATOM 706 C CA . ALA A 1 87 ? -17.733 -8.925 22.884 1.00 92.44 87 ALA A CA 1
ATOM 707 C C . ALA A 1 87 ? -17.583 -9.792 21.618 1.00 92.44 87 ALA A C 1
ATOM 709 O O . ALA A 1 87 ? -16.476 -10.206 21.262 1.00 92.44 87 ALA A O 1
ATOM 710 N N . ASP A 1 88 ? -18.683 -10.058 20.913 1.00 92.44 88 ASP A N 1
ATOM 711 C CA . ASP A 1 88 ? -18.644 -10.789 19.646 1.00 92.44 88 ASP A CA 1
ATOM 712 C C . ASP A 1 88 ? -18.057 -9.939 18.504 1.00 92.44 88 ASP A C 1
ATOM 714 O O . ASP A 1 88 ? -17.330 -10.465 17.659 1.00 92.44 88 ASP A O 1
ATOM 718 N N . ALA A 1 89 ? -18.292 -8.627 18.509 1.00 93.56 89 ALA A N 1
ATOM 719 C CA . ALA A 1 89 ? -17.753 -7.673 17.547 1.00 93.56 89 ALA A CA 1
ATOM 720 C C . ALA A 1 89 ? -16.233 -7.515 17.692 1.00 93.56 89 ALA A C 1
ATOM 722 O O . ALA A 1 89 ? -15.509 -7.576 16.699 1.00 93.56 89 ALA A O 1
ATOM 723 N N . GLU A 1 90 ? -15.729 -7.394 18.921 1.00 93.75 90 GLU A N 1
ATOM 724 C CA . GLU A 1 90 ? -14.294 -7.390 19.227 1.00 93.75 90 GLU A CA 1
ATOM 725 C C . GLU A 1 90 ? -13.629 -8.694 18.773 1.00 93.75 90 GLU A C 1
ATOM 727 O O . GLU A 1 90 ? -12.566 -8.676 18.148 1.00 93.75 90 GLU A O 1
ATOM 732 N N . ARG A 1 91 ? -14.285 -9.840 19.007 1.00 92.38 91 ARG A N 1
ATOM 733 C CA . ARG A 1 91 ? -13.797 -11.138 18.524 1.00 92.38 91 ARG A CA 1
ATOM 734 C C . ARG A 1 91 ? -13.762 -11.194 16.995 1.00 92.38 91 ARG A C 1
ATOM 736 O O . ARG A 1 91 ? -12.794 -11.706 16.437 1.00 92.38 91 ARG A O 1
ATOM 743 N N . LEU A 1 92 ? -14.782 -10.667 16.317 1.00 91.75 92 LEU A N 1
ATOM 744 C CA . LEU A 1 92 ? -14.826 -10.581 14.856 1.00 91.75 92 LEU A CA 1
ATOM 745 C C . LEU A 1 92 ? -13.688 -9.711 14.315 1.00 91.75 92 LEU A C 1
ATOM 747 O O . LEU A 1 92 ? -12.989 -10.143 13.398 1.00 91.75 92 LEU A O 1
ATOM 751 N N . LEU A 1 93 ? -13.471 -8.526 14.896 1.00 93.50 93 LEU A N 1
ATOM 752 C CA . LEU A 1 93 ? -12.379 -7.627 14.514 1.00 93.50 93 LEU A CA 1
ATOM 753 C C . LEU A 1 93 ? -11.017 -8.297 14.701 1.00 93.50 93 LEU A C 1
ATOM 755 O O . LEU A 1 93 ? -10.185 -8.246 13.797 1.00 93.50 93 LEU A O 1
ATOM 759 N N . HIS A 1 94 ? -10.816 -8.989 15.824 1.00 93.25 94 HIS A N 1
ATOM 760 C CA . HIS A 1 94 ? -9.586 -9.732 16.074 1.00 93.25 94 HIS A CA 1
ATOM 761 C C . HIS A 1 94 ? -9.361 -10.838 15.034 1.00 93.25 94 HIS A C 1
ATOM 763 O O . HIS A 1 94 ? -8.280 -10.932 14.460 1.00 93.25 94 HIS A O 1
ATOM 769 N N . VAL A 1 95 ? -10.385 -11.645 14.728 1.00 91.94 95 VAL A N 1
ATOM 770 C CA . VAL A 1 95 ? -10.277 -12.689 13.694 1.00 91.94 95 VAL A CA 1
ATOM 771 C C . VAL A 1 95 ? -9.968 -12.083 12.326 1.00 91.94 95 VAL A C 1
ATOM 773 O O . VAL A 1 95 ? -9.127 -12.617 11.602 1.00 91.94 95 VAL A O 1
ATOM 776 N N . PHE A 1 96 ? -10.621 -10.977 11.962 1.00 93.19 96 PHE A N 1
ATOM 777 C CA . PHE A 1 96 ? -10.344 -10.284 10.707 1.00 93.19 96 PHE A CA 1
ATOM 778 C C . PHE A 1 96 ? -8.896 -9.791 10.651 1.00 93.19 96 PHE A C 1
ATOM 780 O O . PHE A 1 96 ? -8.212 -10.037 9.659 1.00 93.19 96 PHE A O 1
ATOM 787 N N . GLN A 1 97 ? -8.411 -9.154 11.719 1.00 93.81 97 GLN A N 1
ATOM 788 C CA . GLN A 1 97 ? -7.038 -8.663 11.804 1.00 93.81 97 GLN A CA 1
ATOM 789 C C . GLN A 1 97 ? -6.026 -9.806 11.676 1.00 93.81 97 GLN A C 1
ATOM 791 O O . GLN A 1 97 ? -5.114 -9.719 10.860 1.00 93.81 97 GLN A O 1
ATOM 796 N N . VAL A 1 98 ? -6.227 -10.912 12.396 1.00 93.38 98 VAL A N 1
ATOM 797 C CA . VAL A 1 98 ? -5.357 -12.094 12.313 1.00 93.38 98 VAL A CA 1
ATOM 798 C C . VAL A 1 98 ? -5.339 -12.664 10.889 1.00 93.38 98 VAL A C 1
ATOM 800 O O . VAL A 1 98 ? -4.275 -12.988 10.362 1.00 93.38 98 VAL A O 1
ATOM 803 N N . ARG A 1 99 ? -6.493 -12.734 10.208 1.00 93.44 99 ARG A N 1
ATOM 804 C CA . ARG A 1 99 ? -6.555 -13.136 8.789 1.00 93.44 99 ARG A CA 1
ATOM 805 C C . ARG A 1 99 ? -5.825 -12.164 7.875 1.00 93.44 99 ARG A C 1
ATOM 807 O O . ARG A 1 99 ? -5.117 -12.607 6.975 1.00 93.44 99 ARG A O 1
ATOM 814 N N . GLN A 1 100 ? -5.969 -10.866 8.114 1.00 95.00 100 GLN A N 1
ATOM 815 C CA . GLN A 1 100 ? -5.288 -9.837 7.342 1.00 95.00 100 GLN A CA 1
ATOM 816 C C . GLN A 1 100 ? -3.765 -9.917 7.512 1.00 95.00 100 GLN A C 1
ATOM 818 O O . GLN A 1 100 ? -3.040 -9.841 6.525 1.00 95.00 100 GLN A O 1
ATOM 823 N N . GLU A 1 101 ? -3.275 -10.133 8.730 1.00 94.75 101 GLU A N 1
ATOM 824 C CA . GLU A 1 101 ? -1.848 -10.316 9.015 1.00 94.75 101 GLU A CA 1
ATOM 825 C C . GLU A 1 101 ? -1.301 -11.583 8.347 1.00 94.75 101 GLU A C 1
ATOM 827 O O . GLU A 1 101 ? -0.270 -11.527 7.673 1.00 94.75 101 GLU A O 1
ATOM 832 N N . MET A 1 102 ? -2.023 -12.707 8.443 1.00 95.00 102 MET A N 1
ATOM 833 C CA . MET A 1 102 ? -1.671 -13.939 7.728 1.00 95.00 102 MET A CA 1
ATOM 834 C C . MET A 1 102 ? -1.642 -13.729 6.211 1.00 95.00 102 MET A C 1
ATOM 836 O O . MET A 1 102 ? -0.740 -14.227 5.544 1.00 95.00 102 MET A O 1
ATOM 840 N N . TRP A 1 103 ? -2.598 -12.974 5.666 1.00 95.44 103 TRP A N 1
ATOM 841 C CA . TRP A 1 103 ? -2.671 -12.666 4.240 1.00 95.44 103 TRP A CA 1
ATOM 842 C C . TRP A 1 103 ? -1.469 -11.850 3.766 1.00 95.44 103 TRP A C 1
ATOM 844 O O . TRP A 1 103 ? -0.793 -12.236 2.815 1.00 95.44 103 TRP A O 1
ATOM 854 N N . VAL A 1 104 ? -1.173 -10.745 4.452 1.00 95.50 104 VAL A N 1
ATOM 855 C CA . VAL A 1 104 ? -0.037 -9.872 4.126 1.00 95.50 104 VAL A CA 1
ATOM 856 C C . VAL A 1 104 ? 1.284 -10.629 4.272 1.00 95.50 104 VAL A C 1
ATOM 858 O O . VAL A 1 104 ? 2.142 -10.545 3.395 1.00 95.50 104 VAL A O 1
ATOM 861 N N . SER A 1 105 ? 1.435 -11.420 5.338 1.00 94.94 105 SER A N 1
ATOM 862 C CA . SER A 1 105 ? 2.631 -12.238 5.553 1.00 94.94 105 SER A CA 1
ATOM 863 C C . SER A 1 105 ? 2.795 -13.327 4.491 1.00 94.94 105 SER A C 1
ATOM 865 O O . SER A 1 105 ? 3.916 -13.583 4.055 1.00 94.94 105 SER A O 1
ATOM 867 N N . ALA A 1 106 ? 1.711 -13.966 4.050 1.00 94.88 106 ALA A N 1
ATOM 868 C CA . ALA A 1 106 ? 1.778 -14.955 2.980 1.00 94.88 106 ALA A CA 1
ATOM 869 C C . ALA A 1 106 ? 2.223 -14.315 1.659 1.00 94.88 106 ALA A C 1
ATOM 871 O O . ALA A 1 106 ? 3.098 -14.855 0.984 1.00 94.88 106 ALA A O 1
ATOM 872 N N . TRP A 1 107 ? 1.697 -13.132 1.326 1.00 95.38 107 TRP A N 1
ATOM 873 C CA . TRP A 1 107 ? 2.128 -12.384 0.144 1.00 95.38 107 TRP A CA 1
ATOM 874 C C . TRP A 1 107 ? 3.602 -12.001 0.188 1.00 95.38 107 TRP A C 1
ATOM 876 O O . TRP A 1 107 ? 4.304 -12.230 -0.795 1.00 95.38 107 TRP A O 1
ATOM 886 N N . SER A 1 108 ? 4.097 -11.476 1.310 1.00 94.12 108 SER A N 1
ATOM 887 C CA . SER A 1 108 ? 5.509 -11.091 1.413 1.00 94.12 108 SER A CA 1
ATOM 888 C C . SER A 1 108 ? 6.443 -12.295 1.252 1.00 94.12 108 SER A C 1
ATOM 890 O O . SER A 1 108 ? 7.434 -12.217 0.523 1.00 94.12 108 SER A O 1
ATOM 892 N N . MET A 1 109 ? 6.090 -13.442 1.844 1.00 93.94 109 MET A N 1
ATOM 893 C CA . MET A 1 109 ? 6.834 -14.692 1.669 1.00 93.94 109 MET A CA 1
ATOM 894 C C . MET A 1 109 ? 6.802 -15.199 0.223 1.00 93.94 109 MET A C 1
ATOM 896 O O . MET A 1 109 ? 7.827 -15.656 -0.284 1.00 93.94 109 MET A O 1
ATOM 900 N N . GLU A 1 110 ? 5.654 -15.126 -0.455 1.00 94.25 110 GLU A N 1
ATOM 901 C CA . GLU A 1 110 ? 5.532 -15.561 -1.850 1.00 94.25 110 GLU A CA 1
ATOM 902 C C . GLU A 1 110 ? 6.270 -14.645 -2.821 1.00 94.25 110 GLU A C 1
ATOM 904 O O . GLU A 1 110 ? 6.917 -15.133 -3.745 1.00 94.25 110 GLU A O 1
ATOM 909 N N . VAL A 1 111 ? 6.230 -13.329 -2.608 1.00 94.38 111 VAL A N 1
ATOM 910 C CA . VAL A 1 111 ? 7.006 -12.372 -3.406 1.00 94.38 111 VAL A CA 1
ATOM 911 C C . VAL A 1 111 ? 8.496 -12.665 -3.265 1.00 94.38 111 VAL A C 1
ATOM 913 O O . VAL A 1 111 ? 9.200 -12.737 -4.274 1.00 94.38 111 VAL A O 1
ATOM 916 N N . GLU A 1 112 ? 8.978 -12.893 -2.043 1.00 93.94 112 GLU A N 1
ATOM 917 C CA . GLU A 1 112 ? 10.387 -13.202 -1.805 1.00 93.94 112 GLU A CA 1
ATOM 918 C C . GLU A 1 112 ? 10.787 -14.549 -2.421 1.00 93.94 112 GLU A C 1
ATOM 920 O O . GLU A 1 112 ? 11.793 -14.639 -3.130 1.00 93.94 112 GLU A O 1
ATOM 925 N N . ARG A 1 113 ? 9.961 -15.589 -2.257 1.00 93.81 113 ARG A N 1
ATOM 926 C CA . ARG A 1 113 ? 10.207 -16.890 -2.893 1.00 93.81 113 ARG A CA 1
ATOM 927 C C . ARG A 1 113 ? 10.223 -16.779 -4.415 1.00 93.81 113 ARG A C 1
ATOM 929 O O . ARG A 1 113 ? 11.113 -17.332 -5.062 1.00 93.81 113 ARG A O 1
ATOM 936 N N . ALA A 1 114 ? 9.267 -16.055 -4.992 1.00 94.12 114 ALA A N 1
ATOM 937 C CA . ALA A 1 114 ? 9.195 -15.834 -6.428 1.00 94.12 114 ALA A CA 1
ATOM 938 C C . ALA A 1 114 ? 10.433 -15.079 -6.929 1.00 94.12 114 ALA A C 1
ATOM 940 O O . ALA A 1 114 ? 11.013 -15.483 -7.932 1.00 94.12 114 ALA A O 1
ATOM 941 N N . ARG A 1 115 ? 10.908 -14.051 -6.208 1.00 93.56 115 ARG A N 1
ATOM 942 C CA . ARG A 1 115 ? 12.151 -13.326 -6.534 1.00 93.56 115 ARG A CA 1
ATOM 943 C C . ARG A 1 115 ? 13.378 -14.232 -6.526 1.00 93.56 115 ARG A C 1
ATOM 945 O O . ARG A 1 115 ? 14.197 -14.128 -7.437 1.00 93.56 115 ARG A O 1
ATOM 952 N N . GLN A 1 116 ? 13.496 -15.118 -5.539 1.00 94.06 116 GLN A N 1
ATOM 953 C CA . GLN A 1 116 ? 14.608 -16.070 -5.438 1.00 94.06 116 GLN A CA 1
ATOM 954 C C . GLN A 1 116 ? 14.571 -17.146 -6.531 1.00 94.06 116 GLN A C 1
ATOM 956 O O . GLN A 1 116 ? 15.620 -17.631 -6.953 1.00 94.06 116 GLN A O 1
ATOM 961 N N . ALA A 1 117 ? 13.378 -17.497 -7.018 1.00 94.19 117 ALA A N 1
ATOM 962 C CA . ALA A 1 117 ? 13.195 -18.456 -8.102 1.00 94.19 117 ALA A CA 1
ATOM 963 C C . ALA A 1 117 ? 13.498 -17.877 -9.498 1.00 94.19 117 ALA A C 1
ATOM 965 O O . ALA A 1 117 ? 13.691 -18.641 -10.446 1.00 94.19 117 ALA A O 1
ATOM 966 N N . VAL A 1 118 ? 13.558 -16.546 -9.655 1.00 93.94 118 VAL A N 1
ATOM 967 C CA . VAL A 1 118 ? 13.904 -15.933 -10.945 1.00 93.94 118 VAL A CA 1
ATOM 968 C C . VAL A 1 118 ? 15.382 -16.184 -11.278 1.00 93.94 118 VAL A C 1
ATOM 970 O O . VAL A 1 118 ? 16.256 -15.870 -10.464 1.00 93.94 118 VAL A O 1
ATOM 973 N N . PRO A 1 119 ? 15.712 -16.663 -12.495 1.00 93.94 119 PRO A N 1
ATOM 974 C CA . PRO A 1 119 ? 17.096 -16.863 -12.903 1.00 93.94 119 PRO A CA 1
ATOM 975 C C . PRO A 1 119 ? 17.945 -15.588 -12.743 1.00 93.94 119 PRO A C 1
ATOM 977 O O . PRO A 1 119 ? 17.528 -14.504 -13.168 1.00 93.94 119 PRO A O 1
ATOM 980 N N . PRO A 1 120 ? 19.184 -15.679 -12.222 1.00 92.56 120 PRO A N 1
ATOM 981 C CA . PRO A 1 120 ? 20.010 -14.501 -11.939 1.00 92.56 120 PRO A CA 1
ATOM 982 C C . PRO A 1 120 ? 20.334 -13.686 -13.199 1.00 92.56 120 PRO A C 1
ATOM 984 O O . PRO A 1 120 ? 20.565 -12.476 -13.127 1.00 92.56 120 PRO A O 1
ATOM 987 N N . GLU A 1 121 ? 20.339 -14.323 -14.370 1.00 92.00 121 GLU A N 1
ATOM 988 C CA . GLU A 1 121 ? 20.505 -13.632 -15.645 1.00 92.00 121 GLU A CA 1
ATOM 989 C C . GLU A 1 121 ? 19.314 -12.735 -15.997 1.00 92.00 121 GLU A C 1
ATOM 991 O O . GLU A 1 121 ? 19.518 -11.622 -16.485 1.00 92.00 121 GLU A O 1
ATOM 996 N N . GLU A 1 122 ? 18.085 -13.186 -15.732 1.00 91.69 122 GLU A N 1
ATOM 997 C CA . GLU A 1 122 ? 16.872 -12.388 -15.933 1.00 91.69 122 GLU A CA 1
ATOM 998 C C . GLU A 1 122 ? 16.868 -11.182 -14.996 1.00 91.69 122 GLU A C 1
ATOM 1000 O O . GLU A 1 122 ? 16.612 -10.061 -15.433 1.00 91.69 122 GLU A O 1
ATOM 1005 N N . VAL A 1 123 ? 17.266 -11.372 -13.733 1.00 91.56 123 VAL A N 1
ATOM 1006 C CA . VAL A 1 123 ? 17.402 -10.276 -12.759 1.00 91.56 123 VAL A CA 1
ATOM 1007 C C . VAL A 1 123 ? 18.409 -9.228 -13.243 1.00 91.56 123 VAL A C 1
ATOM 1009 O O . VAL A 1 123 ? 18.133 -8.025 -13.206 1.00 91.56 123 VAL A O 1
ATOM 1012 N N . LYS A 1 124 ? 19.581 -9.663 -13.729 1.00 90.06 124 LYS A N 1
ATOM 1013 C CA . LYS A 1 124 ? 20.595 -8.760 -14.300 1.00 90.06 124 LYS A CA 1
ATOM 1014 C C . LYS A 1 124 ? 20.042 -7.998 -15.506 1.00 90.06 124 LYS A C 1
ATOM 1016 O O . LYS A 1 124 ? 20.214 -6.778 -15.576 1.00 90.06 124 LYS A O 1
ATOM 1021 N N . ARG A 1 125 ? 19.347 -8.685 -16.422 1.00 88.19 125 ARG A N 1
ATOM 1022 C CA . ARG A 1 125 ? 18.701 -8.059 -17.588 1.00 88.19 125 ARG A CA 1
ATOM 1023 C C . ARG A 1 125 ? 17.667 -7.023 -17.157 1.00 88.19 125 ARG A C 1
ATOM 1025 O O . ARG A 1 125 ? 17.748 -5.881 -17.609 1.00 88.19 125 ARG A O 1
ATOM 1032 N N . PHE A 1 126 ? 16.784 -7.365 -16.223 1.00 88.50 126 PHE A N 1
ATOM 1033 C CA . PHE A 1 126 ? 15.764 -6.466 -15.686 1.00 88.50 126 PHE A CA 1
ATOM 1034 C C . PHE A 1 126 ? 16.371 -5.188 -15.089 1.00 88.50 126 PHE A C 1
ATOM 1036 O O . PHE A 1 126 ? 16.006 -4.080 -15.493 1.00 88.50 126 PHE A O 1
ATOM 1043 N N . LYS A 1 127 ? 17.377 -5.322 -14.211 1.00 86.69 127 LYS A N 1
ATOM 1044 C CA . LYS A 1 127 ? 18.093 -4.177 -13.617 1.00 86.69 127 LYS A CA 1
ATOM 1045 C C . LYS A 1 127 ? 18.787 -3.321 -14.681 1.00 86.69 127 LYS A C 1
ATOM 1047 O O . LYS A 1 127 ? 18.706 -2.092 -14.646 1.00 86.69 127 LYS A O 1
ATOM 1052 N N . SER A 1 128 ? 19.433 -3.959 -15.659 1.00 83.88 128 SER A N 1
ATOM 1053 C CA . SER A 1 128 ? 20.120 -3.257 -16.748 1.00 83.88 128 SER A CA 1
ATOM 1054 C C . SER A 1 128 ? 19.155 -2.476 -17.646 1.00 83.88 128 SER A C 1
ATOM 1056 O O . SER A 1 128 ? 19.482 -1.365 -18.068 1.00 83.88 128 SER A O 1
ATOM 1058 N N . ARG A 1 129 ? 17.937 -2.994 -17.872 1.00 80.00 129 ARG A N 1
ATOM 1059 C CA . ARG A 1 129 ? 16.922 -2.369 -18.729 1.00 80.00 129 ARG A CA 1
ATOM 1060 C C . ARG A 1 129 ? 16.490 -1.011 -18.189 1.00 80.00 129 ARG A C 1
ATOM 1062 O O . ARG A 1 129 ? 16.400 -0.058 -18.957 1.00 80.00 129 ARG A O 1
ATOM 1069 N N . ALA A 1 130 ? 16.285 -0.888 -16.876 1.00 72.00 130 ALA A N 1
ATOM 1070 C CA . ALA A 1 130 ? 15.924 0.388 -16.255 1.00 72.00 130 ALA A CA 1
ATOM 1071 C C . ALA A 1 130 ? 16.991 1.472 -16.513 1.00 72.00 130 ALA A C 1
ATOM 1073 O O . ALA A 1 130 ? 16.664 2.590 -16.922 1.00 72.00 130 ALA A O 1
ATOM 1074 N N . GLY A 1 131 ? 18.276 1.128 -16.368 1.00 69.19 131 GLY A N 1
ATOM 1075 C CA . GLY A 1 131 ? 19.388 2.030 -16.688 1.00 69.19 131 GLY A CA 1
ATOM 1076 C C . GLY A 1 131 ? 19.497 2.344 -18.187 1.00 69.19 131 GLY A C 1
ATOM 1077 O O . GLY A 1 131 ? 19.654 3.503 -18.581 1.00 69.19 131 GLY A O 1
ATOM 1078 N N . GLN A 1 132 ? 19.343 1.325 -19.035 1.00 70.75 132 GLN A N 1
ATOM 1079 C CA . GLN A 1 132 ? 19.403 1.444 -20.496 1.00 70.75 132 GLN A CA 1
ATOM 1080 C C . GLN A 1 132 ? 18.215 2.196 -21.105 1.00 70.75 132 GLN A C 1
ATOM 1082 O O . GLN A 1 132 ? 18.357 2.742 -22.198 1.00 70.75 132 GLN A O 1
ATOM 1087 N N . LEU A 1 133 ? 17.065 2.251 -20.430 1.00 70.19 133 LEU A N 1
ATOM 1088 C CA . LEU A 1 133 ? 15.914 3.061 -20.834 1.00 70.19 133 LEU A CA 1
ATOM 1089 C C . LEU A 1 133 ? 16.047 4.511 -20.366 1.00 70.19 133 LEU A C 1
ATOM 1091 O O . LEU A 1 133 ? 15.710 5.425 -21.120 1.00 70.19 133 LEU A O 1
ATOM 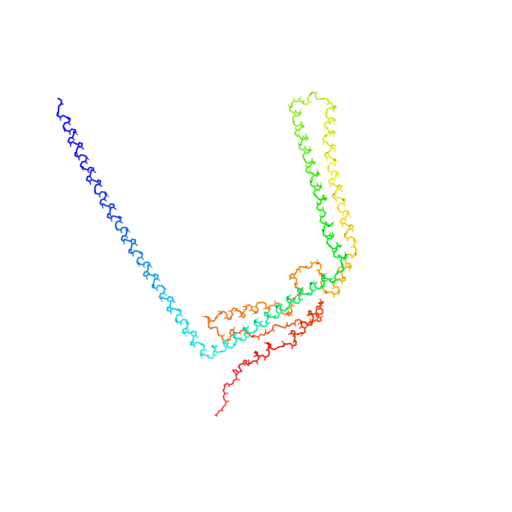1095 N N . ARG A 1 134 ? 16.574 4.744 -19.154 1.00 69.56 134 ARG A N 1
ATOM 1096 C CA . ARG A 1 134 ? 16.763 6.107 -18.636 1.00 69.56 134 ARG A CA 1
ATOM 1097 C C . ARG A 1 134 ? 17.797 6.892 -19.450 1.00 69.56 134 ARG A C 1
ATOM 1099 O O . ARG A 1 134 ? 17.566 8.069 -19.710 1.00 69.56 134 ARG A O 1
ATOM 1106 N N . GLN A 1 135 ? 18.886 6.254 -19.902 1.00 70.94 135 GLN A N 1
ATOM 1107 C CA . GLN A 1 135 ? 19.949 6.867 -20.733 1.00 70.94 135 GLN A CA 1
ATOM 1108 C C . GLN A 1 135 ? 20.371 8.271 -20.260 1.00 70.94 135 GLN A C 1
ATOM 1110 O O . GLN A 1 135 ? 20.658 9.147 -21.076 1.00 70.94 135 GLN A O 1
ATOM 1115 N N . ILE A 1 136 ? 20.422 8.470 -18.938 1.00 74.38 136 ILE A N 1
ATOM 1116 C CA . ILE A 1 136 ? 20.784 9.734 -18.280 1.00 74.38 136 ILE A CA 1
ATOM 1117 C C . ILE A 1 136 ? 22.046 10.374 -18.887 1.00 74.38 136 ILE A C 1
ATOM 1119 O O . ILE A 1 136 ? 21.975 11.558 -19.204 1.00 74.38 136 ILE A O 1
ATOM 1123 N N . PRO A 1 137 ? 23.157 9.650 -19.157 1.00 77.06 137 PRO A N 1
ATOM 1124 C CA . PRO A 1 137 ? 24.358 10.293 -19.696 1.00 77.06 137 PRO A CA 1
ATOM 1125 C C . PRO A 1 137 ? 24.162 10.903 -21.092 1.00 77.06 137 PRO A C 1
ATOM 1127 O O . PRO A 1 137 ? 24.734 11.950 -21.372 1.00 77.06 137 PRO A O 1
ATOM 1130 N N . LEU A 1 138 ? 23.327 10.310 -21.958 1.00 79.00 138 LEU A N 1
ATOM 1131 C CA . LEU A 1 138 ? 23.030 10.880 -23.282 1.00 79.00 138 LEU A CA 1
ATOM 1132 C C . LEU A 1 138 ? 22.186 12.154 -23.171 1.00 79.00 138 LEU A C 1
ATOM 1134 O O . LEU A 1 138 ? 22.369 13.083 -23.952 1.00 79.00 138 LEU A O 1
ATOM 1138 N N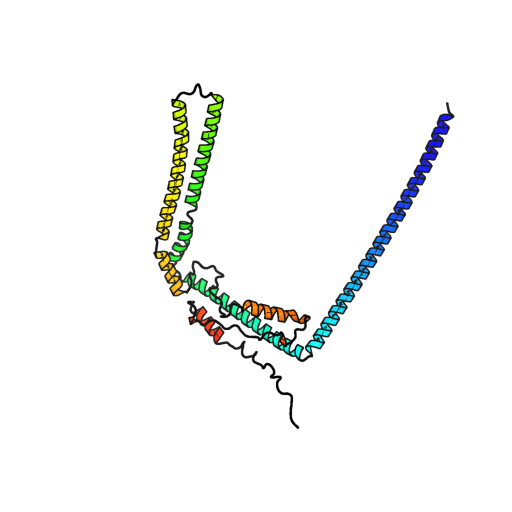 . LEU A 1 139 ? 21.273 12.201 -22.197 1.00 79.56 139 LEU A N 1
ATOM 1139 C CA . LEU A 1 139 ? 20.463 13.386 -21.920 1.00 79.56 139 LEU A CA 1
ATOM 1140 C C . LEU A 1 139 ? 21.343 14.512 -21.361 1.00 79.56 139 LEU A C 1
ATOM 1142 O O . LEU A 1 139 ? 21.281 15.630 -21.858 1.00 79.56 139 LEU A O 1
ATOM 1146 N N . VAL A 1 140 ? 22.216 14.201 -20.398 1.00 83.94 140 VAL A N 1
ATOM 1147 C CA . VAL A 1 140 ? 23.185 15.157 -19.841 1.00 83.94 140 VAL A CA 1
ATOM 1148 C C . VAL A 1 140 ? 24.119 15.687 -20.929 1.00 83.94 140 VAL A C 1
ATOM 1150 O O . VAL A 1 140 ? 24.292 16.895 -21.030 1.00 83.94 140 VAL A O 1
ATOM 1153 N N . ALA A 1 141 ? 24.658 14.824 -21.796 1.00 84.44 141 ALA A N 1
ATOM 1154 C CA . ALA A 1 141 ? 25.499 15.252 -22.914 1.00 84.44 141 ALA A CA 1
ATOM 1155 C C . ALA A 1 141 ? 24.750 16.173 -23.893 1.00 84.44 141 ALA A C 1
ATOM 1157 O O . ALA A 1 141 ? 25.301 17.181 -24.325 1.00 84.44 141 ALA A O 1
ATOM 1158 N N . ALA A 1 142 ? 23.485 15.868 -24.205 1.00 83.31 142 ALA A N 1
ATOM 1159 C CA . ALA A 1 142 ? 22.658 16.726 -25.051 1.00 83.31 142 ALA A CA 1
ATOM 1160 C C . ALA A 1 142 ? 22.367 18.085 -24.389 1.00 83.31 142 ALA A C 1
ATOM 1162 O O . ALA A 1 142 ? 22.425 19.109 -25.062 1.00 83.31 142 ALA A O 1
ATOM 1163 N N . LEU A 1 143 ? 22.106 18.116 -23.077 1.00 86.88 143 LEU A N 1
ATOM 1164 C CA . LEU A 1 143 ? 21.918 19.365 -22.330 1.00 86.88 143 LEU A CA 1
ATOM 1165 C C . LEU A 1 143 ? 23.197 20.202 -22.274 1.00 86.88 143 LEU A C 1
ATOM 1167 O O . LEU A 1 143 ? 23.134 21.409 -22.478 1.00 86.88 143 LEU A O 1
ATOM 1171 N N . LEU A 1 144 ? 24.352 19.576 -22.043 1.00 89.44 144 LEU A N 1
ATOM 1172 C CA . LEU A 1 144 ? 25.644 20.263 -22.056 1.00 89.44 144 LEU A CA 1
ATOM 1173 C C . LEU A 1 144 ? 25.958 20.830 -23.444 1.00 89.44 144 LEU A C 1
ATOM 1175 O O . LEU A 1 144 ? 26.346 21.987 -23.550 1.00 89.44 144 LEU A O 1
ATOM 1179 N N . ALA A 1 145 ? 25.734 20.057 -24.510 1.00 86.44 145 ALA A N 1
ATOM 1180 C CA . ALA A 1 145 ? 25.914 20.536 -25.879 1.00 86.44 145 ALA A CA 1
ATOM 1181 C C . ALA A 1 145 ? 24.974 21.710 -26.205 1.00 86.44 145 ALA A C 1
ATOM 1183 O O . ALA A 1 145 ? 25.400 22.679 -26.827 1.00 86.44 145 ALA A O 1
ATOM 1184 N N . LEU A 1 146 ? 23.722 21.660 -25.738 1.00 89.38 146 LEU A N 1
ATOM 1185 C CA . LEU A 1 146 ? 22.765 22.756 -25.891 1.00 89.38 146 LEU A CA 1
ATOM 1186 C C . LEU A 1 146 ? 23.202 24.011 -25.122 1.00 89.38 146 LEU A C 1
ATOM 1188 O O . LEU A 1 146 ? 23.124 25.113 -25.657 1.00 89.38 146 LEU A O 1
ATOM 1192 N N . LEU A 1 147 ? 23.690 23.850 -23.889 1.00 91.19 147 LEU A N 1
ATOM 1193 C CA . LEU A 1 147 ? 24.205 24.952 -23.077 1.00 91.19 147 LEU A CA 1
ATOM 1194 C C . LEU A 1 147 ? 25.412 25.613 -23.753 1.00 91.19 147 LEU A C 1
ATOM 1196 O O . LEU A 1 147 ? 25.473 26.836 -23.834 1.00 91.19 147 LEU A O 1
ATOM 1200 N N . ILE A 1 148 ? 26.342 24.816 -24.286 1.00 88.44 148 ILE A N 1
ATOM 1201 C CA . ILE A 1 148 ? 27.504 25.326 -25.022 1.00 88.44 148 ILE A CA 1
ATOM 1202 C C . ILE A 1 148 ? 27.061 26.047 -26.299 1.00 88.44 148 ILE A C 1
ATOM 1204 O O . ILE A 1 148 ? 27.575 27.127 -26.584 1.00 88.44 148 ILE A O 1
ATOM 1208 N N . ALA A 1 149 ? 26.081 25.512 -27.037 1.00 85.06 149 ALA A N 1
ATOM 1209 C CA . ALA A 1 149 ? 25.511 26.194 -28.198 1.00 85.06 149 ALA A CA 1
ATOM 1210 C C . ALA A 1 149 ? 24.928 27.560 -27.809 1.00 85.06 149 ALA A C 1
ATOM 1212 O O . ALA A 1 149 ? 25.199 28.556 -28.473 1.00 85.06 149 ALA A O 1
ATOM 1213 N N . PHE A 1 150 ? 24.177 27.619 -26.707 1.00 86.31 150 PHE A N 1
ATOM 1214 C CA . PHE A 1 150 ? 23.580 28.855 -26.210 1.00 86.31 150 PHE A CA 1
ATOM 1215 C C . PHE A 1 150 ? 24.637 29.883 -25.791 1.00 86.31 150 PHE A C 1
ATOM 1217 O O . PHE A 1 150 ? 24.572 31.034 -26.215 1.00 86.31 150 PHE A O 1
ATOM 1224 N N . ILE A 1 151 ? 25.645 29.464 -25.018 1.00 88.19 151 ILE A N 1
ATOM 1225 C CA . ILE A 1 151 ? 26.773 30.321 -24.622 1.00 88.19 151 ILE A CA 1
ATOM 1226 C C . ILE A 1 151 ? 27.523 30.814 -25.862 1.00 88.19 151 ILE A C 1
ATOM 1228 O O . ILE A 1 151 ? 27.857 31.991 -25.947 1.00 88.19 151 ILE A O 1
ATOM 1232 N N . SER A 1 152 ? 27.745 29.944 -26.849 1.00 84.06 152 SER A N 1
ATOM 1233 C CA . SER A 1 152 ? 28.405 30.310 -28.101 1.00 84.06 152 SER A CA 1
ATOM 1234 C C . SER A 1 152 ? 27.608 31.365 -28.868 1.00 84.06 152 SER A C 1
ATOM 1236 O O . SER A 1 152 ? 28.193 32.370 -29.266 1.00 84.06 152 SER A O 1
ATOM 1238 N N . VAL A 1 153 ? 26.284 31.215 -29.004 1.00 85.44 153 VAL A N 1
ATOM 1239 C CA . VAL A 1 153 ? 25.416 32.247 -29.601 1.00 85.44 153 VAL A CA 1
ATOM 1240 C C . VAL A 1 153 ? 25.495 33.551 -28.806 1.00 85.44 153 VAL A C 1
ATOM 1242 O O . VAL A 1 153 ? 25.641 34.613 -29.401 1.00 85.44 153 VAL A O 1
ATOM 1245 N N . TRP A 1 154 ? 25.452 33.492 -27.474 1.00 86.00 154 TRP A N 1
ATOM 1246 C CA . TRP A 1 154 ? 25.494 34.684 -26.625 1.00 86.00 154 TRP A CA 1
ATOM 1247 C C . TRP A 1 154 ? 26.820 35.448 -26.747 1.00 86.00 154 TRP A C 1
ATOM 1249 O O . TRP A 1 154 ? 26.809 36.660 -26.947 1.00 86.00 154 TRP A O 1
ATOM 1259 N N . ILE A 1 155 ? 27.956 34.738 -26.730 1.00 84.25 155 ILE A N 1
ATOM 1260 C CA . ILE A 1 155 ? 29.286 35.313 -26.988 1.00 84.25 155 ILE A CA 1
ATOM 1261 C C . ILE A 1 155 ? 29.344 35.911 -28.396 1.00 84.25 155 ILE A C 1
ATOM 1263 O O . ILE A 1 155 ? 29.891 36.996 -28.565 1.00 84.25 155 ILE A O 1
ATOM 1267 N N . SER A 1 156 ? 28.755 35.239 -29.391 1.00 81.44 156 SER A N 1
ATOM 1268 C CA . SER A 1 156 ? 28.689 35.746 -30.768 1.00 81.44 156 SER A CA 1
ATOM 1269 C C . SER A 1 156 ? 27.940 37.075 -30.828 1.00 81.44 156 SER A C 1
ATOM 1271 O O . SER A 1 156 ? 28.431 38.030 -31.414 1.00 81.44 156 SER A O 1
ATOM 1273 N N . VAL A 1 157 ? 26.767 37.161 -30.194 1.00 82.31 157 VAL A N 1
ATOM 1274 C CA . VAL A 1 157 ? 25.963 38.391 -30.149 1.00 82.31 157 VAL A CA 1
ATOM 1275 C C . VAL A 1 157 ? 26.717 39.501 -29.420 1.00 82.31 157 VAL A C 1
ATOM 1277 O O . VAL A 1 157 ? 26.780 40.611 -29.934 1.00 82.31 157 VAL A O 1
ATOM 1280 N N . TYR A 1 158 ? 27.333 39.201 -28.274 1.00 84.31 158 TYR A N 1
ATOM 1281 C CA . TYR A 1 158 ? 28.108 40.178 -27.509 1.00 84.31 158 TYR A CA 1
ATOM 1282 C C . TYR A 1 158 ? 29.318 40.708 -28.295 1.00 84.31 158 TYR A C 1
ATOM 1284 O O . TYR A 1 158 ? 29.502 41.919 -28.420 1.00 84.31 158 TYR A O 1
ATOM 1292 N N . ALA A 1 159 ? 30.109 39.809 -28.889 1.00 78.75 159 ALA A N 1
ATOM 1293 C CA . ALA A 1 159 ? 31.245 40.174 -29.729 1.00 78.75 159 ALA A CA 1
ATOM 1294 C C . ALA A 1 159 ? 30.799 41.000 -30.943 1.00 78.75 159 ALA A C 1
ATOM 1296 O O . ALA A 1 159 ? 31.454 41.977 -31.291 1.00 78.75 159 ALA A O 1
ATOM 1297 N N . PHE A 1 160 ? 29.661 40.655 -31.552 1.00 76.00 160 PHE A N 1
ATOM 1298 C CA . PHE A 1 160 ? 29.083 41.432 -32.643 1.00 76.00 160 PHE A CA 1
ATOM 1299 C C . PHE A 1 160 ? 28.707 42.846 -32.201 1.00 76.00 160 PHE A C 1
ATOM 1301 O O . PHE A 1 160 ? 29.072 43.808 -32.873 1.00 76.00 160 PHE A O 1
ATOM 1308 N N . THR A 1 161 ? 28.006 42.985 -31.070 1.00 78.69 161 THR A N 1
ATOM 1309 C CA . THR A 1 161 ? 27.586 44.296 -30.561 1.00 78.69 161 THR A CA 1
ATOM 1310 C C . THR A 1 161 ? 28.783 45.187 -30.252 1.00 78.69 161 THR A C 1
ATOM 1312 O O . THR A 1 161 ? 28.793 46.332 -30.691 1.00 78.69 161 THR A O 1
ATOM 1315 N N . GLU A 1 162 ? 29.815 44.643 -29.605 1.00 77.38 162 GLU A N 1
ATOM 1316 C CA . GLU A 1 162 ? 31.028 45.374 -29.220 1.00 77.38 162 GLU A CA 1
ATOM 1317 C C . GLU A 1 162 ? 31.864 45.795 -30.442 1.00 77.38 162 GLU A C 1
ATOM 1319 O O . GLU A 1 162 ? 32.318 46.933 -30.550 1.00 77.38 162 GLU A O 1
ATOM 1324 N N . VAL A 1 163 ? 32.034 44.897 -31.419 1.00 70.88 163 VAL A N 1
ATOM 1325 C CA . VAL A 1 163 ? 32.729 45.221 -32.677 1.00 70.88 163 VAL A CA 1
ATOM 1326 C C . VAL A 1 163 ? 31.938 46.261 -33.475 1.00 70.88 163 VAL A C 1
ATOM 1328 O O . VAL A 1 163 ? 32.525 47.188 -34.034 1.00 70.88 163 VAL A O 1
ATOM 1331 N N . SER A 1 164 ? 30.606 46.152 -33.495 1.00 71.81 164 SER A N 1
ATOM 1332 C CA . SER A 1 164 ? 29.741 47.101 -34.203 1.00 71.81 164 SER A CA 1
ATOM 1333 C C . SER A 1 164 ? 29.712 48.491 -33.559 1.00 71.81 164 SER A C 1
ATOM 1335 O O . SER A 1 164 ? 29.580 49.481 -34.280 1.00 71.81 164 SER A O 1
ATOM 1337 N N . SER A 1 165 ? 29.861 48.586 -32.230 1.00 73.19 165 SER A N 1
ATOM 1338 C CA . SER A 1 165 ? 29.897 49.864 -31.512 1.00 73.19 165 SER A CA 1
ATOM 1339 C C . SER A 1 165 ? 31.248 50.562 -31.626 1.00 73.19 165 SER A C 1
ATOM 1341 O O . SER A 1 165 ? 31.279 51.784 -31.738 1.00 73.19 165 SER A O 1
ATOM 1343 N N . ASN A 1 166 ? 32.350 49.803 -31.617 1.00 67.19 166 ASN A N 1
ATOM 1344 C CA . ASN A 1 166 ? 33.700 50.369 -31.559 1.00 67.19 166 ASN A CA 1
ATOM 1345 C C . ASN A 1 166 ? 34.259 50.769 -32.928 1.00 67.19 166 ASN A C 1
ATOM 1347 O O . ASN A 1 166 ? 34.990 51.753 -33.008 1.00 67.19 166 ASN A O 1
ATOM 1351 N N . ASN A 1 167 ? 33.908 50.056 -34.003 1.00 62.75 167 ASN A N 1
ATOM 1352 C CA . ASN A 1 167 ? 34.527 50.296 -35.312 1.00 62.75 167 ASN A CA 1
ATOM 1353 C C . ASN A 1 167 ? 33.667 51.137 -36.263 1.00 62.75 167 ASN A C 1
ATOM 1355 O O . ASN A 1 167 ? 34.174 51.620 -37.272 1.00 62.75 167 ASN A O 1
ATOM 1359 N N . GLY A 1 168 ? 32.372 51.318 -35.970 1.00 56.72 168 GLY A N 1
ATOM 1360 C CA . GLY A 1 168 ? 31.416 51.833 -36.947 1.00 56.72 168 GLY A CA 1
ATOM 1361 C C . GLY A 1 168 ? 31.324 50.906 -38.168 1.00 56.72 168 GLY A C 1
ATOM 1362 O O . GLY A 1 168 ? 32.280 50.276 -38.607 1.00 56.72 168 GLY A O 1
ATOM 1363 N N . TRP A 1 169 ? 30.159 50.789 -38.786 1.00 56.34 169 TRP A N 1
ATOM 1364 C CA . TRP A 1 169 ? 29.973 49.859 -39.910 1.00 56.34 169 TRP A CA 1
ATOM 1365 C C . TRP A 1 169 ? 30.759 50.230 -41.193 1.00 56.34 169 TRP A C 1
ATOM 1367 O O . TRP A 1 169 ? 30.563 49.598 -42.226 1.00 56.34 169 TRP A O 1
ATOM 1377 N N . GLY A 1 170 ? 31.611 51.264 -41.151 1.00 55.50 170 GLY A N 1
ATOM 1378 C CA . GLY A 1 170 ? 32.270 51.868 -42.311 1.00 55.50 170 GLY A CA 1
ATOM 1379 C C . GLY A 1 170 ? 33.710 51.424 -42.595 1.00 55.50 170 GLY A C 1
ATOM 1380 O O . GLY A 1 170 ? 34.137 51.573 -43.735 1.00 55.50 170 GLY A O 1
ATOM 1381 N N . GLU A 1 171 ? 34.452 50.877 -41.622 1.00 60.59 171 GLU A N 1
ATOM 1382 C CA . GLU A 1 171 ? 35.895 50.574 -41.788 1.00 60.59 171 GLU A CA 1
ATOM 1383 C C . GLU A 1 171 ? 36.241 49.072 -41.845 1.00 60.59 171 GLU A C 1
ATOM 1385 O O . GLU A 1 171 ? 37.387 48.708 -42.103 1.00 60.59 171 GLU A O 1
ATOM 1390 N N . GLY A 1 172 ? 35.267 48.178 -41.646 1.00 64.12 172 GLY A N 1
ATOM 1391 C CA . GLY A 1 172 ? 35.491 46.728 -41.703 1.00 64.12 172 GLY A CA 1
ATOM 1392 C C . GLY A 1 172 ? 35.591 46.196 -43.136 1.00 64.12 172 GLY A C 1
ATOM 1393 O O . GLY A 1 172 ? 34.767 46.528 -43.991 1.00 64.12 172 GLY A O 1
ATOM 1394 N N . THR A 1 173 ? 36.563 45.322 -43.412 1.00 72.31 173 THR A N 1
ATOM 1395 C CA . THR A 1 173 ? 36.635 44.644 -44.713 1.00 72.31 173 THR A CA 1
ATOM 1396 C C . THR A 1 173 ? 35.610 43.508 -44.789 1.00 72.31 173 THR A C 1
ATOM 1398 O O . THR A 1 173 ? 35.249 42.895 -43.785 1.00 72.31 173 THR A O 1
ATOM 1401 N N . ILE A 1 174 ? 35.155 43.158 -45.999 1.00 74.81 174 ILE A N 1
ATOM 1402 C CA . ILE A 1 174 ? 34.246 42.012 -46.219 1.00 74.81 174 ILE A CA 1
ATOM 1403 C C . ILE A 1 174 ? 34.839 40.709 -45.641 1.00 74.81 174 ILE A C 1
ATOM 1405 O O . ILE A 1 174 ? 34.101 39.839 -45.179 1.00 74.81 174 ILE A O 1
ATOM 1409 N N . ALA A 1 175 ? 36.170 40.588 -45.619 1.00 75.75 175 ALA A N 1
ATOM 1410 C CA . ALA A 1 175 ? 36.872 39.449 -45.040 1.00 75.75 175 ALA A CA 1
ATOM 1411 C C . ALA A 1 175 ? 36.634 39.307 -43.525 1.00 75.75 175 ALA A C 1
ATOM 1413 O O . ALA A 1 175 ? 36.469 38.184 -43.053 1.00 75.75 175 ALA A O 1
ATOM 1414 N N . ASP A 1 176 ? 36.534 40.415 -42.785 1.00 72.00 176 ASP A N 1
ATOM 1415 C CA . ASP A 1 176 ? 36.297 40.406 -41.336 1.00 72.00 176 ASP A CA 1
ATOM 1416 C C . ASP A 1 176 ? 34.886 39.909 -41.007 1.00 72.00 176 ASP A C 1
ATOM 1418 O O . ASP A 1 176 ? 34.695 39.106 -40.093 1.00 72.00 176 ASP A O 1
ATOM 1422 N N . VAL A 1 177 ? 33.896 40.306 -41.813 1.00 73.88 177 VAL A N 1
ATOM 1423 C CA . VAL A 1 177 ? 32.512 39.819 -41.692 1.00 73.88 177 VAL A CA 1
ATOM 1424 C C . VAL A 1 177 ? 32.435 38.325 -42.004 1.00 73.88 177 VAL A C 1
ATOM 1426 O O . VAL A 1 177 ? 31.778 37.575 -41.283 1.00 73.88 177 VAL A O 1
ATOM 1429 N N . ILE A 1 178 ? 33.127 37.864 -43.049 1.00 78.75 178 ILE A N 1
ATOM 1430 C CA . ILE A 1 178 ? 33.169 36.439 -43.406 1.00 78.75 178 ILE A CA 1
ATOM 1431 C C . ILE A 1 178 ? 33.842 35.624 -42.298 1.00 78.75 178 ILE A C 1
ATOM 1433 O O . ILE A 1 178 ? 33.305 34.593 -41.891 1.00 78.75 178 ILE A O 1
ATOM 1437 N N . LEU A 1 179 ? 34.982 36.086 -41.779 1.00 79.00 179 LEU A N 1
ATOM 1438 C CA . LEU A 1 179 ? 35.688 35.430 -40.681 1.00 79.00 179 LEU A CA 1
ATOM 1439 C C . LEU A 1 179 ? 34.804 35.353 -39.432 1.00 79.00 179 LEU A C 1
ATOM 1441 O O . LEU A 1 179 ? 34.720 34.296 -38.811 1.00 79.00 179 LEU A O 1
ATOM 1445 N N . PHE A 1 180 ? 34.094 36.438 -39.113 1.00 74.75 180 PHE A N 1
ATOM 1446 C CA . PHE A 1 180 ? 33.141 36.492 -38.010 1.00 74.75 180 PHE A CA 1
ATOM 1447 C C . PHE A 1 180 ? 32.017 35.463 -38.188 1.00 74.75 180 PHE A C 1
ATOM 1449 O O . PHE A 1 180 ? 31.773 34.639 -37.307 1.00 74.75 180 PHE A O 1
ATOM 1456 N N . VAL A 1 181 ? 31.369 35.439 -39.355 1.00 76.69 181 VAL A N 1
ATOM 1457 C CA . VAL A 1 181 ? 30.306 34.469 -39.652 1.00 76.69 181 VAL A CA 1
ATOM 1458 C C . VAL A 1 181 ? 30.834 33.041 -39.528 1.00 76.69 181 VAL A C 1
ATOM 1460 O O . VAL A 1 181 ? 30.201 32.225 -38.867 1.00 76.69 181 VAL A O 1
ATOM 1463 N N . ILE A 1 182 ? 32.001 32.723 -40.084 1.00 82.75 182 ILE A N 1
ATOM 1464 C CA . ILE A 1 182 ? 32.590 31.378 -40.007 1.00 82.75 182 ILE A CA 1
ATOM 1465 C C . ILE A 1 182 ? 32.896 30.990 -38.554 1.00 82.75 182 ILE A C 1
ATOM 1467 O O . ILE A 1 182 ? 32.521 29.898 -38.124 1.00 82.75 182 ILE A O 1
ATOM 1471 N N . LEU A 1 183 ? 33.532 31.880 -37.788 1.00 80.12 183 LEU A N 1
ATOM 1472 C CA . LEU A 1 183 ? 33.967 31.606 -36.418 1.00 80.12 183 LEU A CA 1
ATOM 1473 C C . LEU A 1 183 ? 32.788 31.401 -35.459 1.00 80.12 183 LEU A C 1
ATOM 1475 O O . LEU A 1 183 ? 32.908 30.628 -34.515 1.00 80.12 183 LEU A O 1
ATOM 1479 N N . PHE A 1 184 ? 31.652 32.055 -35.704 1.00 75.94 184 PHE A N 1
ATOM 1480 C CA . PHE A 1 184 ? 30.519 32.051 -34.777 1.00 75.94 184 PHE A CA 1
ATOM 1481 C C . PHE A 1 184 ? 29.333 31.186 -35.238 1.00 75.94 184 PHE A C 1
ATOM 1483 O O . PHE A 1 184 ? 28.645 30.581 -34.410 1.00 75.94 184 PHE A O 1
ATOM 1490 N N . THR A 1 185 ? 29.109 31.028 -36.547 1.00 79.44 185 THR A N 1
ATOM 1491 C CA . THR A 1 185 ? 28.015 30.179 -37.063 1.00 79.44 185 THR A CA 1
ATOM 1492 C C . THR A 1 185 ? 28.394 28.705 -37.172 1.00 79.44 185 THR A C 1
ATOM 1494 O O . THR A 1 185 ? 27.557 27.843 -36.906 1.00 79.44 185 THR A O 1
ATOM 1497 N N . LEU A 1 186 ? 29.647 28.370 -37.507 1.00 84.12 186 LEU A N 1
ATOM 1498 C CA . LEU A 1 186 ? 30.039 26.963 -37.637 1.00 84.12 186 LEU A CA 1
ATOM 1499 C C . LEU A 1 186 ? 30.031 26.211 -36.297 1.00 84.12 186 LEU A C 1
ATOM 1501 O O . LEU A 1 186 ? 29.482 25.106 -36.266 1.00 84.12 186 LEU A O 1
ATOM 1505 N N . PRO A 1 187 ? 30.550 26.758 -35.176 1.00 82.81 187 PRO A N 1
ATOM 1506 C CA . PRO A 1 187 ? 30.489 26.058 -33.894 1.00 82.81 187 PRO A CA 1
ATOM 1507 C C . PRO A 1 187 ? 29.055 25.880 -33.399 1.00 82.81 187 PRO A C 1
ATOM 1509 O O . PRO A 1 187 ? 28.691 24.798 -32.945 1.00 82.81 187 PRO A O 1
ATOM 1512 N N . THR A 1 188 ? 28.213 26.907 -33.532 1.00 81.62 188 THR A N 1
ATOM 1513 C CA . THR A 1 188 ? 26.805 26.838 -33.115 1.00 81.62 188 THR A CA 1
ATOM 1514 C C . THR A 1 188 ? 26.038 25.792 -33.923 1.00 81.62 188 THR A C 1
ATOM 1516 O O . THR A 1 188 ? 25.383 24.930 -33.334 1.00 81.62 188 THR A O 1
ATOM 1519 N N . MET A 1 189 ? 26.200 25.775 -35.250 1.00 85.62 189 MET A N 1
ATOM 1520 C CA . MET A 1 189 ? 25.635 24.736 -36.119 1.00 85.62 189 MET A CA 1
ATOM 1521 C C . MET A 1 189 ? 26.145 23.337 -35.760 1.00 85.62 189 MET A C 1
ATOM 1523 O O . MET A 1 189 ? 25.357 22.391 -35.725 1.00 85.62 189 MET A O 1
ATOM 1527 N N . PHE A 1 190 ? 27.434 23.198 -35.434 1.00 89.38 190 PHE A N 1
ATOM 1528 C CA . PHE A 1 190 ? 28.010 21.930 -34.987 1.00 89.38 190 PHE A CA 1
ATOM 1529 C C . PHE A 1 190 ? 27.365 21.430 -33.687 1.00 89.38 190 PHE A C 1
ATOM 1531 O O . PHE A 1 190 ? 26.949 20.272 -33.621 1.00 89.38 190 PHE A O 1
ATOM 1538 N N . PHE A 1 191 ? 27.216 22.282 -32.668 1.00 86.19 191 PHE A N 1
ATOM 1539 C CA . PHE A 1 191 ? 26.590 21.876 -31.405 1.00 86.19 191 PHE A CA 1
ATOM 1540 C C . PHE A 1 191 ? 25.099 21.561 -31.564 1.00 86.19 191 PHE A C 1
ATOM 1542 O O . PHE A 1 191 ? 24.623 20.584 -30.987 1.00 86.19 191 PHE A O 1
ATOM 1549 N N . VAL A 1 192 ? 24.363 22.314 -32.389 1.00 86.56 192 VAL A N 1
ATOM 1550 C CA . VAL A 1 192 ? 22.958 22.000 -32.706 1.00 86.56 192 VAL A CA 1
ATOM 1551 C C . VAL A 1 192 ? 22.854 20.648 -33.420 1.00 86.56 192 VAL A C 1
ATOM 1553 O O . VAL A 1 192 ? 22.045 19.804 -33.024 1.00 86.56 192 VAL A O 1
ATOM 1556 N N . ALA A 1 193 ? 23.706 20.392 -34.418 1.00 89.81 193 ALA A N 1
ATOM 1557 C CA . ALA A 1 193 ? 23.763 19.104 -35.104 1.00 89.81 193 ALA A CA 1
ATOM 1558 C C . ALA A 1 193 ? 24.112 17.957 -34.139 1.00 89.81 193 ALA A C 1
ATOM 1560 O O . ALA A 1 193 ? 23.498 16.890 -34.205 1.00 89.81 193 ALA A O 1
ATOM 1561 N N . LEU A 1 194 ? 25.029 18.188 -33.194 1.00 89.62 194 LEU A N 1
ATOM 1562 C CA . LEU A 1 194 ? 25.388 17.228 -32.151 1.00 89.62 194 LEU A CA 1
ATOM 1563 C C . LEU A 1 194 ? 24.198 16.913 -31.231 1.00 89.62 194 LEU A C 1
ATOM 1565 O O . LEU A 1 194 ? 23.949 15.743 -30.941 1.00 89.62 194 LEU A O 1
ATOM 1569 N N . VAL A 1 195 ? 23.422 17.919 -30.814 1.00 86.75 195 VAL A N 1
ATOM 1570 C CA . VAL A 1 195 ? 22.201 17.717 -30.012 1.00 86.75 195 VAL A CA 1
ATOM 1571 C C . VAL A 1 195 ? 21.187 16.865 -30.777 1.00 86.75 195 VAL A C 1
ATOM 1573 O O . VAL A 1 195 ? 20.697 15.867 -30.242 1.00 86.75 195 VAL A O 1
ATOM 1576 N N . VAL A 1 196 ? 20.903 17.209 -32.038 1.00 89.94 196 VAL A N 1
ATOM 1577 C CA . VAL A 1 196 ? 19.978 16.444 -32.892 1.00 89.94 196 VAL A CA 1
ATOM 1578 C C . VAL A 1 196 ? 20.457 15.001 -33.051 1.00 89.94 196 VAL A C 1
ATOM 1580 O O . VAL A 1 196 ? 19.666 14.069 -32.883 1.00 89.94 196 VAL A O 1
ATOM 1583 N N . PHE A 1 197 ? 21.752 14.800 -33.302 1.00 91.38 197 PHE A N 1
ATOM 1584 C CA . PHE A 1 197 ? 22.362 13.479 -33.412 1.00 91.38 197 PHE A CA 1
ATOM 1585 C C . PHE A 1 197 ? 22.210 12.664 -32.120 1.00 91.38 197 PHE A C 1
ATOM 1587 O O . PHE A 1 197 ? 21.745 11.525 -32.170 1.00 91.38 197 PHE A O 1
ATOM 1594 N N . LEU A 1 198 ? 22.530 13.240 -30.956 1.00 88.75 198 LEU A N 1
ATOM 1595 C CA . LEU A 1 198 ? 22.414 12.562 -29.660 1.00 88.75 198 LEU A CA 1
ATOM 1596 C C . LEU A 1 198 ? 20.964 12.168 -29.348 1.00 88.75 198 LEU A C 1
ATOM 1598 O O . LEU A 1 198 ? 20.708 11.049 -28.895 1.00 88.75 198 LEU A O 1
ATOM 1602 N N . VAL A 1 199 ? 20.001 13.047 -29.638 1.00 86.19 199 VAL A N 1
ATOM 1603 C CA . VAL A 1 199 ? 18.567 12.771 -29.457 1.00 86.19 199 VAL A CA 1
ATOM 1604 C C . VAL A 1 199 ? 18.085 11.679 -30.417 1.00 86.19 199 VAL A C 1
ATOM 1606 O O . VAL A 1 199 ? 17.386 10.751 -29.994 1.00 86.19 199 VAL A O 1
ATOM 1609 N N . ALA A 1 200 ? 18.473 11.737 -31.693 1.00 87.75 200 ALA A N 1
ATOM 1610 C CA . ALA A 1 200 ? 18.122 10.727 -32.690 1.00 87.75 200 ALA A CA 1
ATOM 1611 C C . ALA A 1 200 ? 18.735 9.357 -32.352 1.00 87.75 200 ALA A C 1
ATOM 1613 O O . ALA A 1 200 ? 18.041 8.335 -32.393 1.00 87.75 200 ALA A O 1
ATOM 1614 N N . TYR A 1 201 ? 20.003 9.337 -31.937 1.00 87.62 201 TYR A N 1
ATOM 1615 C CA . TYR A 1 201 ? 20.703 8.137 -31.488 1.00 87.62 201 TYR A CA 1
ATOM 1616 C C . TYR A 1 201 ? 20.029 7.522 -30.257 1.00 87.62 201 TYR A C 1
ATOM 1618 O O . TYR A 1 201 ? 19.718 6.327 -30.256 1.00 87.62 201 TYR A O 1
ATOM 1626 N N . ARG A 1 202 ? 19.694 8.343 -29.249 1.00 84.94 202 ARG A N 1
ATOM 1627 C CA . ARG A 1 202 ? 18.906 7.930 -28.076 1.00 84.94 202 ARG A CA 1
ATOM 1628 C C . ARG A 1 202 ? 17.586 7.287 -28.503 1.00 84.94 202 ARG A C 1
ATOM 1630 O O . ARG A 1 202 ? 17.263 6.182 -28.066 1.00 84.94 202 ARG A O 1
ATOM 1637 N N . ARG A 1 203 ? 16.831 7.942 -29.394 1.00 85.19 203 ARG A N 1
ATOM 1638 C CA . ARG A 1 203 ? 15.533 7.447 -29.882 1.00 85.19 203 ARG A CA 1
ATOM 1639 C C . ARG A 1 203 ? 15.667 6.109 -30.610 1.00 85.19 203 ARG A C 1
ATOM 1641 O O . ARG A 1 203 ? 14.861 5.213 -30.369 1.00 85.19 203 ARG A O 1
ATOM 1648 N N . SER A 1 204 ? 16.682 5.955 -31.457 1.00 85.25 204 SER A N 1
ATOM 1649 C CA . SER A 1 204 ? 16.979 4.696 -32.153 1.00 85.25 204 SER A CA 1
ATOM 1650 C C . SER A 1 204 ? 17.324 3.577 -31.167 1.00 85.25 204 SER A C 1
ATOM 1652 O O . SER A 1 204 ? 16.757 2.485 -31.233 1.00 85.25 204 SER A O 1
ATOM 1654 N N . ARG A 1 205 ? 18.175 3.868 -30.176 1.00 82.50 205 ARG A N 1
ATOM 1655 C CA . ARG A 1 205 ? 18.577 2.906 -29.145 1.00 82.50 205 ARG A CA 1
ATOM 1656 C C . ARG A 1 205 ? 17.389 2.453 -28.293 1.00 82.50 205 ARG A C 1
ATOM 1658 O O . ARG A 1 205 ? 17.206 1.257 -28.099 1.00 82.50 205 ARG A O 1
ATOM 1665 N N . VAL A 1 206 ? 16.543 3.384 -27.845 1.00 81.31 206 VAL A N 1
ATOM 1666 C CA . VAL A 1 206 ? 15.312 3.061 -27.101 1.00 81.31 206 VAL A CA 1
ATOM 1667 C C . VAL A 1 206 ? 14.352 2.228 -27.949 1.00 81.31 206 VAL A C 1
ATOM 1669 O O . VAL A 1 206 ? 13.775 1.278 -27.433 1.00 81.31 206 VAL A O 1
ATOM 1672 N N . ARG A 1 207 ? 14.192 2.533 -29.245 1.00 83.19 207 ARG A N 1
ATOM 1673 C CA . ARG A 1 207 ? 13.358 1.723 -30.150 1.00 83.19 207 ARG A CA 1
ATOM 1674 C C . ARG A 1 207 ? 13.854 0.282 -30.247 1.00 83.19 207 ARG A C 1
ATOM 1676 O O . ARG A 1 207 ? 13.042 -0.621 -30.111 1.00 83.19 207 ARG A O 1
ATOM 1683 N N . ARG A 1 208 ? 15.164 0.065 -30.407 1.00 79.88 208 ARG A N 1
ATOM 1684 C CA . ARG A 1 208 ? 15.751 -1.288 -30.439 1.00 79.88 208 ARG A CA 1
ATOM 1685 C C . ARG A 1 208 ? 15.514 -2.049 -29.133 1.00 79.88 208 ARG A C 1
ATOM 1687 O O . ARG A 1 208 ? 15.113 -3.199 -29.179 1.00 79.88 208 ARG A O 1
ATOM 1694 N N . PHE A 1 209 ? 15.672 -1.392 -27.983 1.00 77.94 209 PHE A N 1
ATOM 1695 C CA . PHE A 1 209 ? 15.399 -2.007 -26.674 1.00 77.94 209 PHE A CA 1
ATOM 1696 C C . PHE A 1 209 ? 13.913 -2.257 -26.387 1.00 77.94 209 PHE A C 1
ATOM 1698 O O . PHE A 1 209 ? 13.576 -3.123 -25.581 1.00 77.94 209 PHE A O 1
ATOM 1705 N N . LYS A 1 210 ? 13.012 -1.486 -27.001 1.00 77.44 210 LYS A N 1
ATOM 1706 C CA . LYS A 1 210 ? 11.567 -1.744 -26.945 1.00 77.44 210 LYS A CA 1
ATOM 1707 C C . LYS A 1 210 ? 11.137 -2.861 -27.894 1.00 77.44 210 LYS A C 1
ATOM 1709 O O . LYS A 1 210 ? 10.139 -3.501 -27.621 1.00 77.44 210 LYS A O 1
ATOM 1714 N N . ALA A 1 211 ? 11.874 -3.074 -28.981 1.00 79.88 211 ALA A N 1
ATOM 1715 C CA . ALA A 1 211 ? 11.627 -4.152 -29.934 1.00 79.88 211 ALA A CA 1
ATOM 1716 C C . ALA A 1 211 ? 12.167 -5.516 -29.463 1.00 79.88 211 ALA A C 1
ATOM 1718 O O . ALA A 1 211 ? 11.941 -6.515 -30.137 1.00 79.88 211 ALA A O 1
ATOM 1719 N N . ASP A 1 212 ? 12.884 -5.566 -28.336 1.00 80.75 212 ASP A N 1
ATOM 1720 C CA . ASP A 1 212 ? 13.343 -6.816 -27.732 1.00 80.75 212 ASP A CA 1
ATOM 1721 C C . ASP A 1 212 ? 12.168 -7.542 -27.055 1.00 80.75 212 ASP A C 1
ATOM 1723 O O . ASP A 1 212 ? 11.798 -7.232 -25.919 1.00 80.75 212 ASP A O 1
ATOM 1727 N N . THR A 1 213 ? 11.573 -8.494 -27.779 1.00 85.25 213 THR A N 1
ATOM 1728 C CA . THR A 1 213 ? 10.413 -9.285 -27.334 1.00 85.25 213 THR A CA 1
ATOM 1729 C C . THR A 1 213 ? 10.744 -10.209 -26.171 1.00 85.25 213 THR A C 1
ATOM 1731 O O . THR A 1 213 ? 9.857 -10.570 -25.404 1.00 85.25 213 THR A O 1
ATOM 1734 N N . ARG A 1 214 ? 12.027 -10.545 -25.976 1.00 87.31 214 ARG A N 1
ATOM 1735 C CA . ARG A 1 214 ? 12.463 -11.490 -24.946 1.00 87.31 214 ARG A CA 1
ATOM 1736 C C . ARG A 1 214 ? 12.041 -11.056 -23.548 1.00 87.31 214 ARG A C 1
ATOM 1738 O O . ARG A 1 214 ? 11.684 -11.899 -22.735 1.00 87.31 214 ARG A O 1
ATOM 1745 N N . PHE A 1 215 ? 12.072 -9.757 -23.256 1.00 84.31 215 PHE A N 1
ATOM 1746 C CA . PHE A 1 215 ? 11.636 -9.271 -21.949 1.00 84.31 215 PHE A CA 1
ATOM 1747 C C . PHE A 1 215 ? 10.133 -9.453 -21.748 1.00 84.31 215 PHE A C 1
ATOM 1749 O O . PHE A 1 215 ? 9.700 -9.775 -20.643 1.00 84.31 215 PHE A O 1
ATOM 1756 N N . ASP A 1 216 ? 9.343 -9.203 -22.790 1.00 87.00 216 ASP A N 1
ATOM 1757 C CA . ASP A 1 216 ? 7.892 -9.325 -22.716 1.00 87.00 216 ASP A CA 1
ATOM 1758 C C . ASP A 1 216 ? 7.496 -10.802 -22.592 1.00 87.00 216 ASP A C 1
ATOM 1760 O O . ASP A 1 216 ? 6.629 -11.121 -21.782 1.00 87.00 216 ASP A O 1
ATOM 1764 N N . ASP A 1 217 ? 8.223 -11.705 -23.258 1.00 91.56 217 ASP A N 1
ATOM 1765 C CA . ASP A 1 217 ? 8.091 -13.155 -23.087 1.00 91.56 217 ASP A CA 1
ATOM 1766 C C . ASP A 1 217 ? 8.483 -13.605 -21.672 1.00 91.56 217 ASP A C 1
ATOM 1768 O O . ASP A 1 217 ? 7.750 -14.356 -21.031 1.00 91.56 217 ASP A O 1
ATOM 1772 N N . GLU A 1 218 ? 9.628 -13.140 -21.154 1.00 92.06 218 GLU A N 1
ATOM 1773 C CA . GLU A 1 218 ? 10.076 -13.422 -19.785 1.00 92.06 218 GLU A CA 1
ATOM 1774 C C . GLU A 1 218 ? 9.025 -12.927 -18.781 1.00 92.06 218 GLU A C 1
ATOM 1776 O O . GLU A 1 218 ? 8.586 -13.689 -17.925 1.00 92.06 218 GLU A O 1
ATOM 1781 N N . ARG A 1 219 ? 8.535 -11.690 -18.929 1.00 90.81 219 ARG A N 1
ATOM 1782 C CA . ARG A 1 219 ? 7.463 -11.128 -18.096 1.00 90.81 219 ARG A CA 1
ATOM 1783 C C . ARG A 1 219 ? 6.183 -11.958 -18.186 1.00 90.81 219 ARG A C 1
ATOM 1785 O O . ARG A 1 219 ? 5.623 -12.290 -17.145 1.00 90.81 219 ARG A O 1
ATOM 1792 N N . ALA A 1 220 ? 5.733 -12.314 -19.387 1.00 92.44 220 ALA A N 1
ATOM 1793 C CA . ALA A 1 220 ? 4.534 -13.123 -19.586 1.00 92.44 220 ALA A CA 1
ATOM 1794 C C . ALA A 1 220 ? 4.652 -14.492 -18.902 1.00 92.44 220 ALA A C 1
ATOM 1796 O O . ALA A 1 220 ? 3.701 -14.929 -18.259 1.00 92.44 220 ALA A O 1
ATOM 1797 N N . ARG A 1 221 ? 5.829 -15.132 -18.949 1.00 92.44 221 ARG A N 1
ATOM 1798 C CA . ARG A 1 221 ? 6.090 -16.382 -18.214 1.00 92.44 221 ARG A CA 1
ATOM 1799 C C . ARG A 1 221 ? 5.975 -16.199 -16.704 1.00 92.44 221 ARG A C 1
ATOM 1801 O O . ARG A 1 221 ? 5.384 -17.051 -16.050 1.00 92.44 221 ARG A O 1
ATOM 1808 N N . ARG A 1 222 ? 6.488 -15.092 -16.151 1.00 92.81 222 ARG A N 1
ATOM 1809 C CA . ARG A 1 222 ? 6.368 -14.807 -14.709 1.00 92.81 222 ARG A CA 1
ATOM 1810 C C . ARG A 1 222 ? 4.907 -14.630 -14.294 1.00 92.81 222 ARG A C 1
ATOM 1812 O O . ARG A 1 222 ? 4.470 -15.268 -13.344 1.00 92.81 222 ARG A O 1
ATOM 1819 N N . TYR A 1 223 ? 4.132 -13.865 -15.064 1.00 92.00 223 TYR A N 1
ATOM 1820 C CA . TYR A 1 223 ? 2.690 -13.733 -14.832 1.00 92.00 223 TYR A CA 1
ATOM 1821 C C . TYR A 1 223 ? 1.944 -15.062 -14.977 1.00 92.00 223 TYR A C 1
ATOM 1823 O O . TYR A 1 223 ? 1.072 -15.348 -14.168 1.00 92.00 223 TYR A O 1
ATOM 1831 N N . ALA A 1 224 ? 2.287 -15.887 -15.966 1.00 90.38 224 ALA A N 1
ATOM 1832 C CA . ALA A 1 224 ? 1.653 -17.190 -16.147 1.00 90.38 224 ALA A CA 1
ATOM 1833 C C . ALA A 1 224 ? 1.960 -18.159 -14.993 1.00 90.38 224 ALA A C 1
ATOM 1835 O O . ALA A 1 224 ? 1.125 -18.996 -14.665 1.00 90.38 224 ALA A O 1
ATOM 1836 N N . HIS A 1 225 ? 3.145 -18.055 -14.385 1.00 89.81 225 HIS A N 1
ATOM 1837 C CA . HIS A 1 225 ? 3.559 -18.950 -13.309 1.00 89.81 225 HIS A CA 1
ATOM 1838 C C . HIS A 1 225 ? 3.100 -18.486 -11.918 1.00 89.81 225 HIS A C 1
ATOM 1840 O O . HIS A 1 225 ? 2.625 -19.305 -11.138 1.00 89.81 225 HIS A O 1
ATOM 1846 N N . TRP A 1 226 ? 3.219 -17.191 -11.607 1.00 90.94 226 TRP A N 1
ATOM 1847 C CA . TRP A 1 226 ? 2.922 -16.647 -10.273 1.00 90.94 226 TRP A CA 1
ATOM 1848 C C . TRP A 1 226 ? 1.663 -15.774 -10.206 1.00 90.94 226 TRP A C 1
ATOM 1850 O O . TRP A 1 226 ? 1.214 -15.447 -9.112 1.00 90.94 226 TRP A O 1
ATOM 1860 N N . GLY A 1 227 ? 1.107 -15.344 -11.341 1.00 90.25 227 GLY A N 1
ATOM 1861 C CA . GLY A 1 227 ? 0.026 -14.348 -11.398 1.00 90.25 227 GLY A CA 1
ATOM 1862 C C . GLY A 1 227 ? 0.498 -12.892 -11.296 1.00 90.25 227 GLY A C 1
ATOM 1863 O O . GLY A 1 227 ? -0.277 -11.971 -11.543 1.00 90.25 227 GLY A O 1
ATOM 1864 N N . PHE A 1 228 ? 1.779 -12.661 -10.993 1.00 92.94 228 PHE A N 1
ATOM 1865 C CA . PHE A 1 228 ? 2.396 -11.336 -10.893 1.00 92.94 228 PHE A CA 1
ATOM 1866 C C . PHE A 1 228 ? 3.857 -11.356 -11.374 1.00 92.94 228 PHE A C 1
ATOM 1868 O O . PHE A 1 228 ? 4.433 -12.415 -11.623 1.00 92.94 228 PHE A O 1
ATOM 1875 N N . ASP A 1 229 ? 4.471 -10.175 -11.514 1.00 93.81 229 ASP A N 1
ATOM 1876 C CA . ASP A 1 229 ? 5.898 -10.050 -11.833 1.00 93.81 229 ASP A CA 1
ATOM 1877 C C . ASP A 1 229 ? 6.720 -9.737 -10.565 1.00 93.81 229 ASP A C 1
ATOM 1879 O O . ASP A 1 229 ? 6.735 -8.579 -10.135 1.00 93.81 229 ASP A O 1
ATOM 1883 N N . PRO A 1 230 ? 7.449 -10.714 -9.988 1.00 93.00 230 PRO A N 1
ATOM 1884 C CA . PRO A 1 230 ? 8.193 -10.541 -8.736 1.00 93.00 230 PRO A CA 1
ATOM 1885 C C . PRO A 1 230 ? 9.303 -9.483 -8.807 1.00 93.00 230 PRO A C 1
ATOM 1887 O O . PRO A 1 230 ? 9.723 -8.962 -7.772 1.00 93.00 230 PRO A O 1
ATOM 1890 N N . LEU A 1 231 ? 9.784 -9.148 -10.012 1.00 92.44 231 LEU A N 1
ATOM 1891 C CA . LEU A 1 231 ? 10.821 -8.132 -10.208 1.00 92.44 231 LEU A CA 1
ATOM 1892 C C . LEU A 1 231 ? 10.259 -6.712 -10.317 1.00 92.44 231 LEU A C 1
ATOM 1894 O O . LEU A 1 231 ? 10.997 -5.749 -10.110 1.00 92.44 231 LEU A O 1
ATOM 1898 N N . ALA A 1 232 ? 8.981 -6.573 -10.676 1.00 91.00 232 ALA A N 1
ATOM 1899 C CA . ALA A 1 232 ? 8.332 -5.280 -10.875 1.00 91.00 232 ALA A CA 1
ATOM 1900 C C . ALA A 1 232 ? 7.547 -4.798 -9.647 1.00 91.00 232 ALA A C 1
ATOM 1902 O O . ALA A 1 232 ? 7.251 -3.608 -9.552 1.00 91.00 232 ALA A O 1
ATOM 1903 N N . VAL A 1 233 ? 7.203 -5.706 -8.733 1.00 92.44 233 VAL A N 1
ATOM 1904 C CA . VAL A 1 233 ? 6.440 -5.403 -7.517 1.00 92.44 233 VAL A CA 1
ATOM 1905 C C . VAL A 1 233 ? 7.344 -4.973 -6.360 1.00 92.44 233 VAL A C 1
ATOM 1907 O O . VAL A 1 233 ? 8.503 -5.390 -6.269 1.00 92.44 233 VAL A O 1
ATOM 1910 N N . SER A 1 234 ? 6.809 -4.135 -5.472 1.00 90.12 234 SER A N 1
ATOM 1911 C CA . SER A 1 234 ? 7.463 -3.711 -4.230 1.00 90.12 234 SER A CA 1
ATOM 1912 C C . SER A 1 234 ? 7.480 -4.830 -3.176 1.00 90.12 234 SER A C 1
ATOM 1914 O O . SER A 1 234 ? 6.923 -5.905 -3.384 1.00 90.12 234 SER A O 1
ATOM 1916 N N . GLU A 1 235 ? 8.194 -4.619 -2.067 1.00 83.81 235 GLU A N 1
ATOM 1917 C CA . GLU A 1 235 ? 8.288 -5.597 -0.962 1.00 83.81 235 GLU A CA 1
ATOM 1918 C C . GLU A 1 235 ? 6.994 -5.712 -0.147 1.00 83.81 235 GLU A C 1
ATOM 1920 O O . GLU A 1 235 ? 6.680 -6.777 0.371 1.00 83.81 235 GLU A O 1
ATOM 1925 N N . ASP A 1 236 ? 6.220 -4.633 -0.084 1.00 88.81 236 ASP A N 1
ATOM 1926 C CA . ASP A 1 236 ? 4.909 -4.534 0.563 1.00 88.81 236 ASP A CA 1
ATOM 1927 C C . ASP A 1 236 ? 3.749 -4.908 -0.375 1.00 88.81 236 ASP A C 1
ATOM 1929 O O . ASP A 1 236 ? 2.583 -4.642 -0.081 1.00 88.81 236 ASP A O 1
ATOM 1933 N N . TYR A 1 237 ? 4.053 -5.509 -1.527 1.00 91.81 237 TYR A N 1
ATOM 1934 C CA . TYR A 1 237 ? 3.048 -5.843 -2.520 1.00 91.81 237 TYR A CA 1
ATOM 1935 C C . TYR A 1 237 ? 2.071 -6.907 -2.013 1.00 91.81 237 TYR A C 1
ATOM 1937 O O . TYR A 1 237 ? 2.452 -8.026 -1.674 1.00 91.81 237 TYR A O 1
ATOM 1945 N N . VAL A 1 238 ? 0.786 -6.564 -2.071 1.00 91.69 238 VAL A N 1
ATOM 1946 C CA . VAL A 1 238 ? -0.339 -7.478 -1.876 1.00 91.69 238 VAL A CA 1
ATOM 1947 C C . VAL A 1 238 ? -1.155 -7.460 -3.160 1.00 91.69 238 VAL A C 1
ATOM 1949 O O . VAL A 1 238 ? -1.666 -6.412 -3.556 1.00 91.69 238 VAL A O 1
ATOM 1952 N N . GLY A 1 239 ? -1.264 -8.606 -3.836 1.00 87.94 239 GLY A N 1
ATOM 1953 C CA . GLY A 1 239 ? -1.858 -8.650 -5.174 1.00 87.94 239 GLY A CA 1
ATOM 1954 C C . GLY A 1 239 ? -3.346 -8.311 -5.211 1.00 87.94 239 GLY A C 1
ATOM 1955 O O . GLY A 1 239 ? -3.803 -7.627 -6.125 1.00 87.94 239 GLY A O 1
ATOM 1956 N N . PHE A 1 240 ? -4.101 -8.777 -4.219 1.00 91.50 240 PHE A N 1
ATOM 1957 C CA . PHE A 1 240 ? -5.535 -8.532 -4.092 1.00 91.50 240 PHE A CA 1
ATOM 1958 C C . PHE A 1 240 ? -6.002 -8.774 -2.652 1.00 91.50 240 PHE A C 1
ATOM 1960 O O . PHE A 1 240 ? -5.276 -9.335 -1.831 1.00 91.50 240 PHE A O 1
ATOM 1967 N N . THR A 1 241 ? -7.228 -8.355 -2.336 1.00 93.44 241 THR A N 1
ATOM 1968 C CA . THR A 1 241 ? -7.876 -8.622 -1.045 1.00 93.44 241 THR A CA 1
ATOM 1969 C C . THR A 1 241 ? -8.445 -10.038 -0.987 1.00 93.44 241 THR A C 1
ATOM 1971 O O . THR A 1 241 ? -9.046 -10.513 -1.950 1.00 93.44 241 THR A O 1
ATOM 1974 N N . TRP A 1 242 ? -8.311 -10.709 0.158 1.00 93.19 242 TRP A N 1
ATOM 1975 C CA . TRP A 1 242 ? -8.817 -12.075 0.342 1.00 93.19 242 TRP A CA 1
ATOM 1976 C C . TRP A 1 242 ? -10.343 -12.167 0.469 1.00 93.19 242 TRP A C 1
ATOM 1978 O O . TRP A 1 242 ? -10.890 -13.264 0.352 1.00 93.19 242 TRP A O 1
ATOM 1988 N N . PHE A 1 243 ? -11.028 -11.052 0.727 1.00 93.06 243 PHE A N 1
ATOM 1989 C CA . PHE A 1 243 ? -12.480 -10.972 0.903 1.00 93.06 243 PHE A CA 1
ATOM 1990 C C . PHE A 1 243 ? -13.190 -10.466 -0.361 1.00 93.06 243 PHE A C 1
ATOM 1992 O O . PHE A 1 243 ? -12.621 -9.699 -1.136 1.00 93.06 243 PHE A O 1
ATOM 1999 N N . GLU A 1 244 ? -14.427 -10.914 -0.571 1.00 89.81 244 GLU A N 1
ATOM 2000 C CA . GLU A 1 244 ? -15.221 -10.641 -1.778 1.00 89.81 244 GLU A CA 1
ATOM 2001 C C . GLU A 1 244 ? -15.819 -9.226 -1.810 1.00 89.81 244 GLU A C 1
ATOM 2003 O O . GLU A 1 244 ? -15.793 -8.574 -2.849 1.00 89.81 244 GLU A O 1
ATOM 2008 N N . ASP A 1 245 ? -16.325 -8.744 -0.675 1.00 89.62 245 ASP A N 1
ATOM 2009 C CA . ASP A 1 245 ? -17.064 -7.481 -0.585 1.00 89.62 245 ASP A CA 1
ATOM 2010 C C . ASP A 1 245 ? -16.128 -6.256 -0.528 1.00 89.62 245 ASP A C 1
ATOM 2012 O O . ASP A 1 245 ? -15.243 -6.151 0.321 1.00 89.62 245 ASP A O 1
ATOM 2016 N N . GLU A 1 246 ? -16.336 -5.293 -1.424 1.00 87.31 246 GLU A N 1
ATOM 2017 C CA . GLU A 1 246 ? -15.539 -4.064 -1.503 1.00 87.31 246 GLU A CA 1
ATOM 2018 C C . GLU A 1 246 ? -15.770 -3.122 -0.308 1.00 87.31 246 GLU A C 1
ATOM 2020 O O . GLU A 1 246 ? -14.876 -2.357 0.059 1.00 87.31 246 GLU A O 1
ATOM 2025 N N . ARG A 1 247 ? -16.935 -3.206 0.352 1.00 91.94 247 ARG A N 1
ATOM 2026 C CA . ARG A 1 247 ? -17.334 -2.326 1.466 1.00 91.94 247 ARG A CA 1
ATOM 2027 C C . ARG A 1 247 ? -16.958 -2.861 2.845 1.00 91.94 247 ARG A C 1
ATOM 2029 O O . ARG A 1 247 ? -17.349 -2.286 3.861 1.00 91.94 247 ARG A O 1
ATOM 2036 N N . VAL A 1 248 ? -16.157 -3.924 2.915 1.00 93.06 248 VAL A N 1
ATOM 2037 C CA . VAL A 1 248 ? -15.730 -4.529 4.188 1.00 93.06 248 VAL A CA 1
ATOM 2038 C C . VAL A 1 248 ? -15.063 -3.511 5.111 1.00 93.06 248 VAL A C 1
ATOM 2040 O O . VAL A 1 248 ? -15.335 -3.506 6.305 1.00 93.06 248 VAL A O 1
ATOM 2043 N N . HIS A 1 249 ? -14.241 -2.602 4.585 1.00 93.06 249 HIS A N 1
ATOM 2044 C CA . HIS A 1 249 ? -13.588 -1.585 5.414 1.00 93.06 249 HIS A CA 1
ATOM 2045 C C . HIS A 1 249 ? -14.585 -0.599 6.042 1.00 93.06 249 HIS A C 1
ATOM 2047 O O . HIS A 1 249 ? -14.436 -0.251 7.211 1.00 93.06 249 HIS A O 1
ATOM 2053 N N . GLU A 1 250 ? -15.624 -0.188 5.308 1.00 94.31 250 GLU A N 1
ATOM 2054 C CA . GLU A 1 250 ? -16.695 0.672 5.833 1.00 94.31 250 GLU A CA 1
ATOM 2055 C C . GLU A 1 250 ? -17.515 -0.065 6.896 1.00 94.31 250 GLU A C 1
ATOM 2057 O O . GLU A 1 250 ? -17.841 0.495 7.945 1.00 94.31 250 GLU A O 1
ATOM 2062 N N . TYR A 1 251 ? -17.798 -1.347 6.658 1.00 94.06 251 TYR A N 1
ATOM 2063 C CA . TYR A 1 251 ? -18.492 -2.214 7.601 1.00 94.06 251 TYR A CA 1
ATOM 2064 C C . TYR A 1 251 ? -17.713 -2.378 8.915 1.00 94.06 251 TYR A C 1
ATOM 2066 O O . TYR A 1 251 ? -18.255 -2.133 9.994 1.00 94.06 251 TYR A O 1
ATOM 2074 N N . LEU A 1 252 ? -16.424 -2.722 8.837 1.00 94.19 252 LEU A N 1
ATOM 2075 C CA . LEU A 1 252 ? -15.561 -2.874 10.011 1.00 94.19 252 LEU A CA 1
ATOM 2076 C C . LEU A 1 252 ? -15.337 -1.540 10.731 1.00 94.19 252 LEU A C 1
ATOM 2078 O O . LEU A 1 252 ? -15.334 -1.509 11.960 1.00 94.19 252 LEU A O 1
ATOM 2082 N N . GLY A 1 253 ? -15.214 -0.436 9.987 1.00 94.75 253 GLY A N 1
ATOM 2083 C CA . GLY A 1 253 ? -15.166 0.912 10.554 1.00 94.75 253 GLY A CA 1
ATOM 2084 C C . GLY A 1 253 ? -16.448 1.261 11.314 1.00 94.75 253 GLY A C 1
ATOM 2085 O O . GLY A 1 253 ? -16.387 1.789 12.421 1.00 94.75 253 GLY A O 1
ATOM 2086 N N . SER A 1 254 ? -17.612 0.888 10.775 1.00 93.12 254 SER A N 1
ATOM 2087 C CA . SER A 1 254 ? -18.907 1.090 11.440 1.00 93.12 254 SER A CA 1
ATOM 2088 C C . SER A 1 254 ? -19.022 0.278 12.733 1.00 93.12 254 SER A C 1
ATOM 2090 O O . SER A 1 254 ? -19.475 0.807 13.748 1.00 93.12 254 SER A O 1
ATOM 2092 N N . ILE A 1 255 ? -18.556 -0.977 12.730 1.00 93.50 255 ILE A N 1
ATOM 2093 C CA . ILE A 1 255 ? -18.475 -1.804 13.944 1.00 93.50 255 ILE A CA 1
ATOM 2094 C C . ILE A 1 255 ? -17.552 -1.156 14.977 1.00 93.50 255 ILE A C 1
ATOM 2096 O O . ILE A 1 255 ? -17.935 -1.015 16.136 1.00 93.50 255 ILE A O 1
ATOM 2100 N N . HIS A 1 256 ? -16.351 -0.745 14.566 1.00 94.00 256 HIS A N 1
ATOM 2101 C CA . HIS A 1 256 ? -15.380 -0.123 15.459 1.00 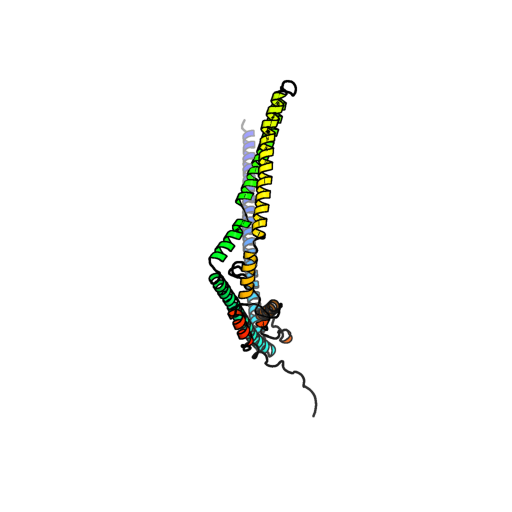94.00 256 HIS A CA 1
ATOM 2102 C C . HIS A 1 256 ? -15.942 1.148 16.109 1.00 94.00 256 HIS A C 1
ATOM 2104 O O . HIS A 1 256 ? -15.853 1.313 17.324 1.00 94.00 256 HIS A O 1
ATOM 2110 N N . ASN A 1 257 ? -16.606 2.000 15.327 1.00 92.81 257 ASN A N 1
ATOM 2111 C CA . ASN A 1 257 ? -17.255 3.205 15.838 1.00 92.81 257 ASN A CA 1
ATOM 2112 C C . ASN A 1 257 ? -18.356 2.881 16.855 1.00 92.81 257 ASN A C 1
ATOM 2114 O O . ASN A 1 257 ? -18.438 3.542 17.885 1.00 92.81 257 ASN A O 1
ATOM 2118 N N . LEU A 1 258 ? -19.173 1.852 16.607 1.00 92.38 258 LEU A N 1
ATOM 2119 C CA . LEU A 1 258 ? -20.209 1.421 17.549 1.00 92.38 258 LEU A CA 1
ATOM 2120 C C . LEU A 1 258 ? -19.627 0.846 18.849 1.00 92.38 258 LEU A C 1
ATOM 2122 O O . LEU A 1 258 ? -20.196 1.085 19.906 1.00 92.38 258 LEU A O 1
ATOM 2126 N N . ILE A 1 259 ? -18.483 0.154 18.795 1.00 91.88 259 ILE A N 1
ATOM 2127 C CA . ILE A 1 259 ? -17.764 -0.324 19.992 1.00 91.88 259 ILE A CA 1
ATOM 2128 C C . ILE A 1 259 ? -17.270 0.850 20.853 1.00 91.88 259 ILE A C 1
ATOM 2130 O O . ILE A 1 259 ? -17.313 0.772 22.087 1.00 91.88 259 ILE A O 1
ATOM 2134 N N . LEU A 1 260 ? -16.792 1.921 20.206 1.00 90.00 260 LEU A N 1
ATOM 2135 C CA . LEU A 1 260 ? -16.322 3.148 20.860 1.00 90.00 260 LEU A CA 1
ATOM 2136 C C . LEU A 1 260 ? -17.469 4.035 21.363 1.00 90.00 260 LEU A C 1
ATOM 2138 O O . LEU A 1 260 ? -17.275 4.818 22.287 1.00 90.00 260 LEU A O 1
ATOM 2142 N N . ALA A 1 261 ? -18.667 3.904 20.795 1.00 86.00 261 ALA A N 1
ATOM 2143 C CA . ALA A 1 261 ? -19.837 4.714 21.123 1.00 86.00 261 ALA A CA 1
ATOM 2144 C C . ALA A 1 261 ? -20.550 4.290 22.424 1.00 86.00 261 ALA A C 1
ATOM 2146 O O . ALA A 1 261 ? -21.711 4.641 22.627 1.00 86.00 261 ALA A O 1
ATOM 2147 N N . GLU A 1 262 ? -19.882 3.557 23.319 1.00 81.88 262 GLU A N 1
ATOM 2148 C CA . GLU A 1 262 ? -20.457 3.071 24.581 1.00 81.88 262 GLU A CA 1
ATOM 2149 C C . GLU A 1 262 ? -21.040 4.205 25.439 1.00 81.88 262 GLU A C 1
ATOM 2151 O O . GLU A 1 262 ? -22.116 4.054 26.016 1.00 81.88 262 GLU A O 1
ATOM 2156 N N . ASP A 1 263 ? -20.396 5.372 25.425 1.00 80.06 263 ASP A N 1
ATOM 2157 C CA . ASP A 1 263 ? -20.847 6.566 26.147 1.00 80.06 263 ASP A CA 1
ATOM 2158 C C . ASP A 1 263 ? -22.171 7.139 25.613 1.00 80.06 263 ASP A C 1
ATOM 2160 O O . ASP A 1 263 ? -22.817 7.946 26.280 1.00 80.06 263 ASP A O 1
ATOM 2164 N N . THR A 1 264 ? -22.590 6.729 24.412 1.00 81.56 264 THR A N 1
ATOM 2165 C CA . THR A 1 264 ? -23.850 7.154 23.782 1.00 81.56 264 THR A CA 1
ATOM 2166 C C . THR A 1 264 ? -24.998 6.168 23.990 1.00 81.56 264 THR A C 1
ATOM 2168 O O . THR A 1 264 ? -26.099 6.433 23.511 1.00 81.56 264 THR A O 1
ATOM 2171 N N . LEU A 1 265 ? -24.757 5.064 24.716 1.00 84.00 265 LEU A N 1
ATOM 2172 C CA . LEU A 1 265 ? -25.755 4.051 25.090 1.00 84.00 265 LEU A CA 1
ATOM 2173 C C . LEU A 1 265 ? -26.606 3.591 23.885 1.00 84.00 265 LEU A C 1
ATOM 2175 O O . LEU A 1 265 ? -27.824 3.787 23.874 1.00 84.00 265 LEU A O 1
ATOM 2179 N N . PRO A 1 266 ? -25.981 3.034 22.830 1.00 82.56 266 PRO A N 1
ATOM 2180 C CA . PRO A 1 266 ? -26.667 2.751 21.578 1.00 82.56 266 PRO A CA 1
ATOM 2181 C C . PRO A 1 266 ? -27.796 1.732 21.766 1.00 82.56 266 PRO A C 1
ATOM 2183 O O . PRO A 1 266 ? -27.628 0.697 22.410 1.00 82.56 266 PRO A O 1
ATOM 2186 N N . GLU A 1 267 ? -28.944 2.012 21.150 1.00 80.31 267 GLU A N 1
ATOM 2187 C CA . GLU A 1 267 ? -30.078 1.088 21.144 1.00 80.31 267 GLU A CA 1
ATOM 2188 C C . GLU A 1 267 ? -29.748 -0.208 20.378 1.00 80.31 267 GLU A C 1
ATOM 2190 O O . GLU A 1 267 ? -29.074 -0.149 19.341 1.00 80.31 267 GLU A O 1
ATOM 2195 N N . PRO A 1 268 ? -30.288 -1.370 20.796 1.00 79.88 268 PRO A N 1
ATOM 2196 C CA . PRO A 1 268 ? -30.070 -2.647 20.112 1.00 79.88 268 PRO A CA 1
ATOM 2197 C C . PRO A 1 268 ? -30.472 -2.640 18.632 1.00 79.88 268 PRO A C 1
ATOM 2199 O O . PRO A 1 268 ? -29.845 -3.302 17.811 1.00 79.88 268 PRO A O 1
ATOM 2202 N N . SER A 1 269 ? -31.486 -1.847 18.276 1.00 80.75 269 SER A N 1
ATOM 2203 C CA . SER A 1 269 ? -31.970 -1.656 16.901 1.00 80.75 269 SER A CA 1
ATOM 2204 C C . SER A 1 269 ? -30.923 -1.035 15.967 1.00 80.75 269 SER A C 1
ATOM 2206 O O . SER A 1 269 ? -30.996 -1.213 14.752 1.00 80.75 269 SER A O 1
ATOM 2208 N N . ARG A 1 270 ? -29.941 -0.312 16.523 1.00 85.19 270 ARG A N 1
ATOM 2209 C CA . ARG A 1 270 ? -28.838 0.318 15.784 1.00 85.19 270 ARG A CA 1
ATOM 2210 C C . ARG A 1 270 ? -27.628 -0.600 15.629 1.00 85.19 270 ARG A C 1
ATOM 2212 O O . ARG A 1 270 ? -26.682 -0.234 14.930 1.00 85.19 270 ARG A O 1
ATOM 2219 N N . LEU A 1 271 ? -27.632 -1.765 16.278 1.00 88.56 271 LEU A N 1
ATOM 2220 C CA . LEU A 1 271 ? -26.528 -2.711 16.201 1.00 88.56 271 LEU A CA 1
ATOM 2221 C C . LEU A 1 271 ? -26.524 -3.401 14.844 1.00 88.56 271 LEU A C 1
ATOM 2223 O O . LEU A 1 271 ? -27.529 -3.920 14.361 1.00 88.56 271 LEU A O 1
ATOM 2227 N N . ILE A 1 272 ? -25.352 -3.406 14.221 1.00 89.38 272 ILE A N 1
ATOM 2228 C CA . ILE A 1 272 ? -25.168 -4.010 12.908 1.00 89.38 272 ILE A CA 1
ATOM 2229 C C . ILE A 1 272 ? -24.970 -5.514 13.096 1.00 89.38 272 ILE A C 1
ATOM 2231 O O . ILE A 1 272 ? -24.233 -5.953 13.984 1.00 89.38 272 ILE A O 1
ATOM 2235 N N . ALA A 1 273 ? -25.596 -6.316 12.234 1.00 89.44 273 ALA A N 1
ATOM 2236 C CA . ALA A 1 273 ? -25.399 -7.759 12.226 1.00 89.44 273 ALA A CA 1
ATOM 2237 C C . ALA A 1 273 ? -23.915 -8.112 12.013 1.00 89.44 273 ALA A C 1
ATOM 2239 O O . ALA A 1 273 ? -23.280 -7.676 11.046 1.00 89.44 273 ALA A O 1
ATOM 2240 N N . LEU A 1 274 ? -23.370 -8.928 12.915 1.00 91.12 274 LEU A N 1
ATOM 2241 C CA . LEU A 1 274 ? -21.973 -9.354 12.894 1.00 91.12 274 LEU A CA 1
ATOM 2242 C C . LEU A 1 274 ? -21.790 -10.537 11.945 1.00 91.12 274 LEU A C 1
ATOM 2244 O O . LEU A 1 274 ? -22.336 -11.620 12.163 1.00 91.12 274 LEU A O 1
ATOM 2248 N N . ARG A 1 275 ? -21.022 -10.321 10.879 1.00 89.50 275 ARG A N 1
ATOM 2249 C CA . ARG A 1 275 ? -20.758 -11.285 9.816 1.00 89.50 275 ARG A CA 1
ATOM 2250 C C . ARG A 1 275 ? -19.298 -11.192 9.421 1.00 89.50 275 ARG A C 1
ATOM 2252 O O . ARG A 1 275 ? -18.799 -10.120 9.087 1.00 89.50 275 ARG A O 1
ATOM 2259 N N . LEU A 1 276 ? -18.616 -12.330 9.437 1.00 87.69 276 LEU A N 1
ATOM 2260 C CA . LEU A 1 276 ? -17.270 -12.395 8.895 1.00 87.69 276 LEU A CA 1
ATOM 2261 C C . LEU A 1 276 ? -17.336 -12.220 7.367 1.00 87.69 276 LEU A C 1
ATOM 2263 O O . LEU A 1 276 ? -18.144 -12.904 6.730 1.00 87.69 276 LEU A O 1
ATOM 2267 N N . PRO A 1 277 ? -16.499 -11.354 6.769 1.00 90.31 277 PRO A N 1
ATOM 2268 C CA . PRO A 1 277 ? -16.434 -11.210 5.323 1.00 90.31 277 PRO A CA 1
ATOM 2269 C C . PRO A 1 277 ? -16.163 -12.547 4.638 1.00 90.31 277 PRO A C 1
ATOM 2271 O O . PRO A 1 277 ? -15.281 -13.308 5.051 1.00 90.31 277 PRO A O 1
ATOM 2274 N N . LYS A 1 278 ? -16.919 -12.830 3.576 1.00 90.62 278 LYS A N 1
ATOM 2275 C CA . LYS A 1 278 ? -16.704 -14.027 2.763 1.00 90.62 278 LYS A CA 1
ATOM 2276 C C . LYS A 1 278 ? -15.361 -13.922 2.054 1.00 90.62 278 LYS A C 1
ATOM 2278 O O . LYS A 1 278 ? -15.038 -12.877 1.488 1.00 90.62 278 LYS A O 1
ATOM 2283 N N . SER A 1 279 ? -14.587 -15.002 2.091 1.00 90.12 279 SER A N 1
ATOM 2284 C CA . SER A 1 279 ? -13.342 -15.078 1.333 1.00 90.12 279 SER A CA 1
ATOM 2285 C C . SER A 1 279 ? -13.642 -15.357 -0.139 1.00 90.12 279 SER A C 1
ATOM 2287 O O . SER A 1 279 ? -14.535 -16.149 -0.438 1.00 90.12 279 SER A O 1
ATOM 2289 N N . LYS A 1 280 ? -12.886 -14.729 -1.045 1.00 90.19 280 LYS A N 1
ATOM 2290 C CA . LYS A 1 280 ? -12.964 -14.994 -2.486 1.00 90.19 280 LYS A CA 1
ATOM 2291 C C . LYS A 1 280 ? -12.698 -16.469 -2.777 1.00 90.19 280 LYS A C 1
ATOM 2293 O O . LYS A 1 280 ? -11.985 -17.144 -2.036 1.00 90.19 280 LYS A O 1
ATOM 2298 N N . GLU A 1 281 ? -13.239 -16.962 -3.881 1.00 86.31 281 GLU A N 1
ATOM 2299 C CA . GLU A 1 281 ? -12.955 -18.317 -4.349 1.00 86.31 281 GLU A CA 1
ATOM 2300 C C . GLU A 1 281 ? -11.540 -18.412 -4.920 1.00 86.31 281 GLU A C 1
ATOM 2302 O O . GLU A 1 281 ? -11.139 -17.573 -5.727 1.00 86.31 281 GLU A O 1
ATOM 2307 N N . GLY A 1 282 ? -10.787 -19.450 -4.541 1.00 76.06 282 GLY A N 1
ATOM 2308 C CA . GLY A 1 282 ? -9.413 -19.658 -5.022 1.00 76.06 282 GLY A CA 1
ATOM 2309 C C . GLY A 1 282 ? -9.311 -19.754 -6.548 1.00 76.06 282 GLY A C 1
ATOM 2310 O O . GLY A 1 282 ? -8.338 -19.293 -7.132 1.00 76.06 282 GLY A O 1
ATOM 2311 N N . ASN A 1 283 ? -10.360 -20.250 -7.209 1.00 79.69 283 ASN A N 1
ATOM 2312 C CA . ASN A 1 283 ? -10.413 -20.391 -8.668 1.00 79.69 283 ASN A CA 1
ATOM 2313 C C . ASN A 1 283 ? -10.651 -19.064 -9.409 1.00 79.69 283 ASN A C 1
ATOM 2315 O O . ASN A 1 283 ? -10.520 -19.015 -10.630 1.00 79.69 283 ASN A O 1
ATOM 2319 N N . SER A 1 284 ? -11.023 -17.997 -8.696 1.00 78.94 284 SER A N 1
ATOM 2320 C CA . SER A 1 284 ? -11.329 -16.695 -9.302 1.00 78.94 284 SER A CA 1
ATOM 2321 C C . SER A 1 284 ? -10.084 -15.854 -9.600 1.00 78.94 284 SER A C 1
ATOM 2323 O O . SER A 1 284 ? -10.183 -14.852 -10.310 1.00 78.94 284 SER A O 1
ATOM 2325 N N . VAL A 1 285 ? -8.910 -16.246 -9.084 1.00 80.50 285 VAL A N 1
ATOM 2326 C CA . VAL A 1 285 ? -7.673 -15.470 -9.221 1.00 80.50 285 VAL A CA 1
ATOM 2327 C C . VAL A 1 285 ? -6.483 -16.367 -9.548 1.00 80.50 285 VAL A C 1
ATOM 2329 O O . VAL A 1 285 ? -6.307 -17.433 -8.968 1.00 80.50 285 VAL A O 1
ATOM 2332 N N . VAL A 1 286 ? -5.620 -15.906 -10.454 1.00 83.62 286 VAL A N 1
ATOM 2333 C CA . VAL A 1 286 ? -4.310 -16.526 -10.683 1.00 83.62 286 VAL A CA 1
ATOM 2334 C C . VAL A 1 286 ? -3.377 -16.081 -9.559 1.00 83.62 286 VAL A C 1
ATOM 2336 O O . VAL A 1 286 ? -2.958 -14.924 -9.523 1.00 83.62 286 VAL A O 1
ATOM 2339 N N . ALA A 1 287 ? -3.081 -16.983 -8.628 1.00 87.94 287 ALA A N 1
ATOM 2340 C CA . ALA A 1 287 ? -2.244 -16.712 -7.465 1.00 87.94 287 ALA A CA 1
ATOM 2341 C C . ALA A 1 287 ? -1.318 -17.903 -7.154 1.00 87.94 287 ALA A C 1
ATOM 2343 O O . ALA A 1 287 ? -1.590 -19.024 -7.592 1.00 87.94 287 ALA A O 1
ATOM 2344 N N . PRO A 1 288 ? -0.232 -17.695 -6.386 1.00 90.12 288 PRO A N 1
ATOM 2345 C CA . PRO A 1 288 ? 0.611 -18.788 -5.912 1.00 90.12 288 PRO A CA 1
ATOM 2346 C C . PRO A 1 288 ? -0.172 -19.805 -5.074 1.00 90.12 288 PRO A C 1
ATOM 2348 O O . PRO A 1 288 ? -1.107 -19.442 -4.360 1.00 90.12 288 PRO A O 1
ATOM 2351 N N . GLY A 1 289 ? 0.262 -21.069 -5.092 1.00 88.56 289 GLY A N 1
ATOM 2352 C CA . GLY A 1 289 ? -0.421 -22.164 -4.393 1.00 88.56 289 GLY A CA 1
ATOM 2353 C C . GLY A 1 289 ? -0.684 -21.894 -2.907 1.00 88.56 289 GLY A C 1
ATOM 2354 O O . GLY A 1 289 ? -1.796 -22.120 -2.453 1.00 88.56 289 GLY A O 1
ATOM 2355 N N . GLN A 1 290 ? 0.266 -21.308 -2.162 1.00 90.25 290 GLN A N 1
ATOM 2356 C CA . GLN A 1 290 ? 0.039 -21.022 -0.732 1.00 90.25 290 GLN A CA 1
ATOM 2357 C C . GLN A 1 290 ? -1.012 -19.934 -0.501 1.00 90.25 290 GLN A C 1
ATOM 2359 O O . GLN A 1 290 ? -1.686 -19.954 0.526 1.00 90.25 290 GLN A O 1
ATOM 2364 N N . ILE A 1 291 ? -1.169 -18.996 -1.441 1.00 93.75 291 ILE A N 1
ATOM 2365 C CA . ILE A 1 291 ? -2.227 -17.982 -1.387 1.00 93.75 291 ILE A CA 1
ATOM 2366 C C . ILE A 1 291 ? -3.585 -18.651 -1.602 1.00 93.75 291 ILE A C 1
ATOM 2368 O O . ILE A 1 291 ? -4.517 -18.385 -0.847 1.00 93.75 291 ILE A O 1
ATOM 2372 N N . ILE A 1 292 ? -3.681 -19.565 -2.573 1.00 92.25 292 ILE A N 1
ATOM 2373 C CA . ILE A 1 292 ? -4.896 -20.349 -2.836 1.00 92.25 292 ILE A CA 1
ATOM 2374 C C . ILE A 1 292 ? -5.243 -21.230 -1.625 1.00 92.25 292 ILE A C 1
ATOM 2376 O O . ILE A 1 292 ? -6.379 -21.191 -1.151 1.00 92.25 292 ILE A O 1
ATOM 2380 N N . ASP A 1 293 ? -4.266 -21.944 -1.063 1.00 92.06 293 ASP A N 1
ATOM 2381 C CA . ASP A 1 293 ? -4.445 -22.777 0.132 1.00 92.06 293 ASP A CA 1
ATOM 2382 C C . ASP A 1 293 ? -4.911 -21.943 1.335 1.00 92.06 293 ASP A C 1
ATOM 2384 O O . ASP A 1 293 ? -5.773 -22.366 2.108 1.00 92.06 293 ASP A O 1
ATOM 2388 N N . LEU A 1 294 ? -4.357 -20.737 1.510 1.00 93.25 294 LEU A N 1
ATOM 2389 C CA . LEU A 1 294 ? -4.754 -19.827 2.582 1.00 93.25 294 LEU A CA 1
ATOM 2390 C C . LEU A 1 294 ? -6.192 -19.325 2.396 1.00 93.25 294 LEU A C 1
ATOM 2392 O O . LEU A 1 294 ? -6.948 -19.287 3.368 1.00 93.25 294 LEU A O 1
ATOM 2396 N N . MET A 1 295 ? -6.595 -19.000 1.164 1.00 91.69 295 MET A N 1
ATOM 2397 C CA . MET A 1 295 ? -7.986 -18.648 0.850 1.00 91.69 295 MET A CA 1
ATOM 2398 C C . MET A 1 295 ? -8.932 -19.807 1.160 1.00 91.69 295 MET A C 1
ATOM 2400 O O . MET A 1 295 ? -9.952 -19.604 1.816 1.00 91.69 295 MET A O 1
ATOM 2404 N N . GLN A 1 296 ? -8.574 -21.032 0.769 1.00 91.31 296 GLN A N 1
ATOM 2405 C CA . GLN A 1 296 ? -9.373 -22.216 1.075 1.00 91.31 296 GLN A CA 1
ATOM 2406 C C . GLN A 1 296 ? -9.515 -22.418 2.592 1.00 91.31 296 GLN A C 1
ATOM 2408 O O . GLN A 1 296 ? -10.622 -22.618 3.088 1.00 91.31 296 GLN A O 1
ATOM 2413 N N . ARG A 1 297 ? -8.437 -22.242 3.365 1.00 90.56 297 ARG A N 1
ATOM 2414 C CA . ARG A 1 297 ? -8.504 -22.281 4.838 1.00 90.56 297 ARG A CA 1
ATOM 2415 C C . ARG A 1 297 ? -9.430 -21.210 5.415 1.00 90.56 297 ARG A C 1
ATOM 2417 O O . ARG A 1 297 ? -10.144 -21.474 6.379 1.00 90.56 297 ARG A O 1
ATOM 2424 N N . PHE A 1 298 ? -9.451 -20.006 4.840 1.00 91.56 298 PHE A N 1
ATOM 2425 C CA . PHE A 1 298 ? -10.367 -18.945 5.275 1.00 91.56 298 PHE A CA 1
ATOM 2426 C C . PHE A 1 298 ? -11.838 -19.282 5.012 1.00 91.56 298 PHE A C 1
ATOM 2428 O O . PHE A 1 298 ? -12.696 -18.800 5.760 1.00 91.56 298 PHE A O 1
ATOM 2435 N N . GLN A 1 299 ? -12.125 -20.099 3.995 1.00 87.94 299 GLN A N 1
ATOM 2436 C CA . GLN A 1 299 ? -13.462 -20.621 3.704 1.00 87.94 299 GLN A CA 1
ATOM 2437 C C . GLN A 1 299 ? -13.843 -21.792 4.624 1.00 87.94 299 GLN A C 1
ATOM 2439 O O . GLN A 1 299 ? -14.970 -21.846 5.115 1.00 87.94 299 GLN A O 1
ATOM 2444 N N . GLU A 1 300 ? -12.904 -22.706 4.884 1.00 85.06 300 GLU A N 1
ATOM 2445 C CA . GLU A 1 300 ? -13.110 -23.917 5.693 1.00 85.06 300 GLU A CA 1
ATOM 2446 C C . GLU A 1 300 ? -13.213 -23.657 7.198 1.00 85.06 300 GLU A C 1
ATOM 2448 O O . GLU A 1 300 ? -13.768 -24.489 7.920 1.00 85.06 300 GLU A O 1
ATOM 2453 N N . ASP A 1 301 ? -12.720 -22.515 7.684 1.00 74.81 301 ASP A N 1
ATOM 2454 C CA . ASP A 1 301 ? -12.878 -22.096 9.076 1.00 74.81 301 ASP A CA 1
ATOM 2455 C C . ASP A 1 301 ? -13.978 -21.024 9.244 1.00 74.81 301 ASP A C 1
ATOM 2457 O O . ASP A 1 301 ? -13.688 -19.834 9.407 1.00 74.81 301 ASP A O 1
ATOM 2461 N N . PRO A 1 302 ? -15.272 -21.404 9.249 1.00 60.47 302 PRO A N 1
ATOM 2462 C CA . PRO A 1 302 ? -16.375 -20.498 9.538 1.00 60.47 302 PRO A CA 1
ATOM 2463 C C . PRO A 1 302 ? -16.582 -20.283 11.047 1.00 60.47 302 PRO A C 1
ATOM 2465 O O . PRO A 1 302 ? -17.614 -19.733 11.440 1.00 60.47 302 PRO A O 1
ATOM 2468 N N . ARG A 1 303 ? -15.660 -20.705 11.934 1.00 55.88 303 ARG A N 1
ATOM 2469 C CA . ARG A 1 303 ? -15.857 -20.648 13.401 1.00 55.88 303 ARG A CA 1
ATOM 2470 C C . ARG A 1 303 ? -16.007 -19.226 13.966 1.00 55.88 303 ARG A C 1
ATOM 2472 O O . ARG A 1 303 ? -16.386 -19.090 15.125 1.00 55.88 303 ARG A O 1
ATOM 2479 N N . ALA A 1 304 ? -15.803 -18.181 13.162 1.00 48.12 304 ALA A N 1
ATOM 2480 C CA . ALA A 1 304 ? -16.142 -16.799 13.513 1.00 48.12 304 ALA A CA 1
ATOM 2481 C C . ALA A 1 304 ? -17.571 -16.358 13.117 1.00 48.12 304 ALA A C 1
ATOM 2483 O O . ALA A 1 304 ? -18.041 -15.354 13.635 1.00 48.12 304 ALA A O 1
ATOM 2484 N N . ALA A 1 305 ? -18.283 -17.098 12.259 1.00 41.88 305 ALA A N 1
ATOM 2485 C CA . ALA A 1 305 ? -19.649 -16.770 11.823 1.00 41.88 305 ALA A CA 1
ATOM 2486 C C . ALA A 1 305 ? -20.737 -17.571 12.567 1.00 41.88 305 ALA A C 1
ATOM 2488 O O . ALA A 1 305 ? -21.813 -17.059 12.844 1.00 41.88 305 ALA A O 1
ATOM 2489 N N . LYS A 1 306 ? -20.460 -18.823 12.957 1.00 41.66 306 LYS A N 1
ATOM 2490 C CA . LYS A 1 306 ? -21.486 -19.735 13.509 1.00 41.66 306 LYS A CA 1
ATOM 2491 C C . LYS A 1 306 ? -21.871 -19.502 14.982 1.00 41.66 306 LYS A C 1
ATOM 2493 O O . LYS A 1 306 ? -22.739 -20.201 15.489 1.00 41.66 306 LYS A O 1
ATOM 2498 N N . ARG A 1 307 ? -21.222 -18.565 15.690 1.00 41.41 307 ARG A N 1
ATOM 2499 C CA . ARG A 1 307 ? -21.572 -18.188 17.081 1.00 41.41 307 ARG A CA 1
ATOM 2500 C C . ARG A 1 307 ? -22.405 -16.906 17.191 1.00 41.41 307 ARG A C 1
ATOM 2502 O O . ARG A 1 307 ? -22.970 -16.693 18.254 1.00 41.41 307 ARG A O 1
ATOM 2509 N N . SER A 1 308 ? -22.498 -16.096 16.130 1.00 40.41 308 SER A N 1
ATOM 2510 C CA . SER A 1 308 ? -23.327 -14.879 16.092 1.00 40.41 308 SER A CA 1
ATOM 2511 C C . SER A 1 308 ? -24.742 -15.120 15.548 1.00 40.41 308 SER A C 1
ATOM 2513 O O . SER A 1 308 ? -25.581 -14.228 15.615 1.00 40.41 308 SER A O 1
ATOM 2515 N N . GLU A 1 309 ? -25.043 -16.332 15.073 1.00 41.09 309 GLU A N 1
ATOM 2516 C CA . GLU A 1 309 ? -26.407 -16.805 14.803 1.00 41.09 309 GLU A CA 1
ATOM 2517 C C . GLU A 1 309 ? -27.042 -17.363 16.096 1.00 41.09 309 GLU A C 1
ATOM 2519 O O . GLU A 1 309 ? -27.413 -18.531 16.179 1.00 41.09 309 GLU A O 1
ATOM 2524 N N . LEU A 1 310 ? -27.131 -16.538 17.145 1.00 39.66 310 LEU A N 1
ATOM 2525 C CA . LEU A 1 310 ? -28.137 -16.710 18.200 1.00 39.66 310 LEU A CA 1
ATOM 2526 C C . LEU A 1 310 ? -29.213 -15.634 18.002 1.00 39.66 310 LEU A C 1
ATOM 2528 O O . LEU A 1 310 ? -28.901 -14.531 17.557 1.00 39.66 310 LEU A O 1
ATOM 2532 N N . PRO A 1 311 ? -30.487 -15.979 18.225 1.00 42.31 311 PRO A N 1
ATOM 2533 C CA . PRO A 1 311 ? -31.579 -15.502 17.397 1.00 42.31 311 PRO A CA 1
ATOM 2534 C C . PRO A 1 311 ? -31.906 -14.038 17.678 1.00 42.31 311 PRO A C 1
ATOM 2536 O O . PRO A 1 311 ? -32.013 -13.623 18.833 1.00 42.31 311 PRO A O 1
ATOM 2539 N N . ALA A 1 312 ? -32.169 -13.291 16.603 1.00 41.84 312 ALA A N 1
ATOM 2540 C CA . ALA A 1 312 ? -33.127 -12.200 16.667 1.00 41.84 312 ALA A CA 1
ATOM 2541 C C . ALA A 1 312 ? -34.396 -12.783 17.297 1.00 41.84 312 ALA A C 1
ATOM 2543 O O . ALA A 1 312 ? -35.004 -13.693 16.732 1.00 41.84 312 ALA A O 1
ATOM 2544 N N . GLN A 1 313 ? -34.702 -12.350 18.520 1.00 39.88 313 GLN A N 1
ATOM 2545 C CA . GLN A 1 313 ? -35.921 -12.730 19.211 1.00 39.88 313 GLN A CA 1
ATOM 2546 C C . GLN A 1 313 ? -37.096 -12.451 18.279 1.00 39.88 313 GLN A C 1
ATOM 2548 O O . GLN A 1 313 ? -37.337 -11.310 17.893 1.00 39.88 313 GLN A O 1
ATOM 2553 N N . ASP A 1 314 ? -37.786 -13.527 17.923 1.00 39.69 314 ASP A N 1
ATOM 2554 C CA . ASP A 1 314 ? -39.101 -13.523 17.315 1.00 39.69 314 ASP A CA 1
ATOM 2555 C C . ASP A 1 314 ? -40.067 -12.911 18.341 1.00 39.69 314 ASP A C 1
ATOM 2557 O O . ASP A 1 314 ? -40.646 -13.586 19.190 1.00 39.69 314 ASP A O 1
ATOM 2561 N N . SER A 1 315 ? -40.139 -11.581 18.348 1.00 42.50 315 SER A N 1
ATOM 2562 C CA . SER A 1 315 ? -41.104 -10.789 19.104 1.00 42.50 315 SER A CA 1
ATOM 2563 C C . SER A 1 315 ? -42.400 -10.667 18.306 1.00 42.50 315 SER A C 1
ATOM 2565 O O . SER A 1 315 ? -42.929 -9.584 18.079 1.00 42.50 315 SER A O 1
ATOM 2567 N N . THR A 1 316 ? -42.941 -11.812 17.905 1.00 45.06 316 THR A N 1
ATOM 2568 C CA . THR A 1 316 ? -44.292 -11.931 17.369 1.00 45.06 316 THR A CA 1
ATOM 2569 C C . THR A 1 316 ? -44.917 -13.187 17.944 1.00 45.06 316 THR A C 1
ATOM 2571 O O . THR A 1 316 ? -44.782 -14.264 17.384 1.00 45.06 316 THR A O 1
ATOM 2574 N N . ASN A 1 317 ? -45.525 -13.045 19.125 1.00 36.44 317 ASN A N 1
ATOM 2575 C CA . ASN A 1 317 ? -46.809 -13.652 19.494 1.00 36.44 317 ASN A CA 1
ATOM 2576 C C . ASN A 1 317 ? -47.145 -13.280 20.942 1.00 36.44 317 ASN A C 1
ATOM 2578 O O . ASN A 1 317 ? -46.930 -14.031 21.891 1.00 36.44 317 ASN A O 1
ATOM 2582 N N . LEU A 1 318 ? -47.690 -12.076 21.088 1.00 45.09 318 LEU A N 1
ATOM 2583 C CA . LEU A 1 318 ? -48.723 -11.811 22.075 1.00 45.09 318 LEU A CA 1
ATOM 2584 C C . LEU A 1 318 ? -50.050 -11.785 21.314 1.00 45.09 318 LEU A C 1
ATOM 2586 O O . LEU A 1 318 ? -50.125 -11.146 20.265 1.00 45.09 318 LEU A O 1
ATOM 2590 N N . VAL A 1 319 ? -51.056 -12.410 21.930 1.00 46.47 319 VAL A N 1
ATOM 2591 C CA . VAL A 1 319 ? -52.509 -12.174 21.846 1.00 46.47 319 VAL A CA 1
ATOM 2592 C C . VAL A 1 319 ? -53.326 -13.402 21.412 1.00 46.47 319 VAL A C 1
ATOM 2594 O O . VAL A 1 319 ? -53.172 -13.902 20.302 1.00 46.47 319 VAL A O 1
ATOM 2597 N N . SER A 1 320 ? -54.256 -13.749 22.321 1.00 41.31 320 SER A N 1
ATOM 2598 C CA . SER A 1 320 ? -55.502 -14.521 22.156 1.00 41.31 320 SER A CA 1
ATOM 2599 C C . SER A 1 320 ? -55.359 -16.050 22.132 1.00 41.31 320 SER A C 1
ATOM 2601 O O . SER A 1 320 ? -54.592 -16.581 21.346 1.00 41.31 320 SER A O 1
ATOM 2603 N N . ASP A 1 321 ? -56.013 -16.843 22.987 1.00 45.56 321 ASP A N 1
ATOM 2604 C CA . ASP A 1 321 ? -57.332 -16.708 23.622 1.00 45.56 321 ASP A CA 1
ATOM 2605 C C . ASP A 1 321 ? -57.445 -17.524 24.935 1.00 45.56 321 ASP A C 1
ATOM 2607 O O . ASP A 1 321 ? -56.718 -18.500 25.118 1.00 45.56 321 ASP A O 1
ATOM 2611 N N . GLU A 1 322 ? -58.415 -17.095 25.759 1.00 44.34 322 GLU A N 1
ATOM 2612 C CA . GLU A 1 322 ? -59.099 -17.746 26.909 1.00 44.34 322 GLU A CA 1
ATOM 2613 C C . GLU A 1 322 ? -58.339 -18.037 28.218 1.00 44.34 322 GLU A C 1
ATOM 2615 O O . GLU A 1 322 ? -57.511 -18.969 28.307 1.00 44.34 322 GLU A O 1
#

Sequence (322 aa):
MSNEYFKAMKNVERLSEESAEQLAEINRVNKINTVANVAAAVNSSRQVAMQAEQLELERQRAEAERHYQLSMWRQTADGRAYFQWKADAERLLHVFQVRQEMWVSAWSMEVERARQAVPPEEVKRFKSRAGQLRQIPLLVAALLALLIAFISVWISVYAFTEVSSNNGWGEGTIADVILFVILFTLPTMFFVALVVFLVAYRRSRVRRFKADTRFDDERARRYAHWGFDPLAVSEDYVGFTWFEDERVHEYLGSIHNLILAEDTLPEPSRLIALRLPKSKEGNSVVAPGQIIDLMQRFQEDPRAAKRSELPAQDSTNLVSDE

Secondary structure (DSSP, 8-state):
--HHHHHHHHHHHHHHHHHHHHHHHHHHHHHHHHHHHHHHHHHHHHHHHHHHHHHHHHHHHHHHHHHHHHHHHHTSHHHHHHHHHHHHHHHHHHHHHHHHHHHHHHHHHHHHHHHHHS-HHHHHHHHHHHHHHH-HHHHHHHHHHHHHHHHHHHHHHHHHHHHHHHH-TTS--HHHHHHHHHHHHHHHHHHHHHHHHHHHHHHHHHHHHHS-HHHHHHHHHHHHHHSS-TTTS-TT---S-SBS-TTHHHHHHHHHHHHHGGGG---GGGPPP--PPPBPPGGGS---HHHHHHHHHHHH--TTTTTS-S------------

pLDDT: mean 81.37, std 13.8, range [36.44, 95.5]